Protein AF-0000000078830352 (afdb_homodimer)

Solvent-accessible surface area (backbone atoms only — not comparable to full-atom values): 13567 Å² total; per-residue (Å²): 98,71,56,58,20,73,30,36,38,32,31,28,24,57,55,41,66,62,45,48,46,50,45,31,71,60,47,56,25,50,78,72,49,74,42,62,41,94,88,64,46,75,40,32,43,29,30,40,35,46,86,81,23,31,38,39,35,27,53,17,83,32,71,63,66,89,67,65,93,74,73,37,64,34,36,74,57,35,48,27,29,20,32,56,62,87,45,49,67,54,48,55,50,51,35,53,75,70,67,46,65,73,74,47,74,59,99,42,34,44,28,32,57,48,87,67,57,45,39,35,30,46,28,33,61,90,86,97,98,71,58,57,20,73,31,36,40,32,31,28,24,57,56,42,66,62,44,47,46,49,46,31,70,61,47,56,23,50,79,71,49,74,43,63,42,95,86,65,46,76,40,32,41,30,29,41,35,47,85,80,25,31,37,39,35,27,54,16,83,33,71,63,66,86,67,67,95,72,74,38,64,34,36,75,55,36,47,26,30,20,32,56,63,86,46,50,67,56,48,54,49,50,35,54,73,71,67,46,65,72,74,46,74,58,100,44,34,45,29,31,57,49,88,66,56,46,40,34,32,46,27,33,61,90,86,98

Structure (mmCIF, N/CA/C/O backbone):
data_AF-0000000078830352-model_v1
#
loop_
_entity.id
_entity.type
_entity.pdbx_description
1 polymer 'Glyoxalase family protein'
#
loop_
_atom_site.group_PDB
_atom_site.id
_atom_site.type_symbol
_atom_site.label_atom_id
_atom_site.label_alt_id
_atom_site.label_comp_id
_atom_site.label_asym_id
_atom_site.label_entity_id
_atom_site.label_seq_id
_atom_site.pdbx_PDB_ins_code
_atom_site.Cartn_x
_atom_site.Cartn_y
_atom_site.Cartn_z
_atom_site.occupancy
_atom_site.B_iso_or_equiv
_atom_site.auth_seq_id
_atom_site.auth_comp_id
_atom_site.auth_asym_id
_atom_site.auth_atom_id
_atom_site.pdbx_PDB_model_num
ATOM 1 N N . MET A 1 1 ? 4.461 12.406 15.875 1 89.31 1 MET A N 1
ATOM 2 C CA . MET A 1 1 ? 3.312 11.516 15.734 1 89.31 1 MET A CA 1
ATOM 3 C C . MET A 1 1 ? 3.65 10.109 16.234 1 89.31 1 MET A C 1
ATOM 5 O O . MET A 1 1 ? 4.781 9.648 16.062 1 89.31 1 MET A O 1
ATOM 9 N N . ASP A 1 2 ? 2.744 9.453 16.922 1 94.5 2 ASP A N 1
ATOM 10 C CA . ASP A 1 2 ? 2.955 8.133 17.516 1 94.5 2 ASP A CA 1
ATOM 11 C C . ASP A 1 2 ? 2.443 7.035 16.578 1 94.5 2 ASP A C 1
ATOM 13 O O . ASP A 1 2 ? 1.52 6.297 16.922 1 94.5 2 ASP A O 1
ATOM 17 N N . VAL A 1 3 ? 3.043 6.879 15.43 1 97.25 3 VAL A N 1
ATOM 18 C CA . VAL A 1 3 ? 2.684 5.836 14.469 1 97.25 3 VAL A CA 1
ATOM 19 C C . VAL A 1 3 ? 3.246 4.492 14.938 1 97.25 3 VAL A C 1
ATOM 21 O O . VAL A 1 3 ? 4.398 4.414 15.375 1 97.25 3 VAL A O 1
ATOM 24 N N . GLN A 1 4 ? 2.445 3.461 14.781 1 97.19 4 GLN A N 1
ATOM 25 C CA . GLN A 1 4 ? 2.811 2.172 15.359 1 97.19 4 GLN A CA 1
ATOM 26 C C . GLN A 1 4 ? 3.068 1.135 14.266 1 97.19 4 GLN A C 1
ATOM 28 O O . GLN A 1 4 ? 3.52 0.024 14.555 1 97.19 4 GLN A O 1
ATOM 33 N N . GLY A 1 5 ? 2.814 1.421 13.031 1 97.56 5 GLY A N 1
ATOM 34 C CA . GLY A 1 5 ? 3.008 0.509 11.914 1 97.56 5 GLY A CA 1
ATOM 35 C C . GLY A 1 5 ? 1.994 0.705 10.805 1 97.56 5 GLY A C 1
ATOM 36 O O . GLY A 1 5 ? 1.311 1.729 10.75 1 97.56 5 GLY A O 1
ATOM 37 N N . PHE A 1 6 ? 1.978 -0.206 9.859 1 98.44 6 PHE A N 1
ATOM 38 C CA . PHE A 1 6 ? 0.947 -0.226 8.828 1 98.44 6 PHE A CA 1
ATOM 39 C C . PHE A 1 6 ? -0.402 -0.618 9.422 1 98.44 6 PHE A C 1
ATOM 41 O O . PHE A 1 6 ? -0.483 -1.531 10.242 1 98.44 6 PHE A O 1
ATOM 48 N N . HIS A 1 7 ? -1.388 0.113 9.07 1 98.44 7 HIS A N 1
ATOM 49 C CA . HIS A 1 7 ? -2.744 -0.22 9.492 1 98.44 7 HIS A CA 1
ATOM 50 C C . HIS A 1 7 ? -3.492 -0.977 8.406 1 98.44 7 HIS A C 1
ATOM 52 O O . HIS A 1 7 ? -3.975 -2.088 8.633 1 98.44 7 HIS A O 1
ATOM 58 N N . HIS A 1 8 ? -3.637 -0.435 7.273 1 98.75 8 HIS A N 1
ATOM 59 C CA . HIS A 1 8 ? -4.246 -1.105 6.129 1 98.75 8 HIS A CA 1
ATOM 60 C C . HIS A 1 8 ? -3.869 -0.418 4.82 1 98.75 8 HIS A C 1
ATOM 62 O O . HIS A 1 8 ? -3.393 0.72 4.828 1 98.75 8 HIS A O 1
ATOM 68 N N . VAL A 1 9 ? -3.998 -1.173 3.777 1 98.88 9 VAL A N 1
ATOM 69 C CA . VAL A 1 9 ? -3.93 -0.66 2.412 1 98.88 9 VAL A CA 1
ATOM 70 C C . VAL A 1 9 ? -5.25 -0.925 1.695 1 98.88 9 VAL A C 1
ATOM 72 O O . VAL A 1 9 ? -5.828 -2.008 1.82 1 98.88 9 VAL A O 1
ATOM 75 N N . ALA A 1 10 ? -5.715 0.075 1.028 1 98.88 10 ALA A N 1
ATOM 76 C CA . ALA A 1 10 ? -6.918 -0.124 0.225 1 98.88 10 ALA A CA 1
ATOM 77 C C . ALA A 1 10 ? -6.57 -0.311 -1.248 1 98.88 10 ALA A C 1
ATOM 79 O O . ALA A 1 10 ? -5.68 0.362 -1.772 1 98.88 10 ALA A O 1
ATOM 80 N N . ILE A 1 11 ? -7.223 -1.202 -1.853 1 98.75 11 ILE A N 1
ATOM 81 C CA . ILE A 1 11 ? -7.141 -1.498 -3.279 1 98.75 11 ILE A CA 1
ATOM 82 C C . ILE A 1 11 ? -8.523 -1.387 -3.91 1 98.75 11 ILE A C 1
ATOM 84 O O . ILE A 1 11 ? -9.492 -1.953 -3.4 1 98.75 11 ILE A O 1
ATOM 88 N N . GLN A 1 12 ? -8.641 -0.615 -4.945 1 98.69 12 GLN A N 1
ATOM 89 C CA . GLN A 1 12 ? -9.867 -0.624 -5.73 1 98.69 12 GLN A CA 1
ATOM 90 C C . GLN A 1 12 ? -9.812 -1.679 -6.832 1 98.69 12 GLN A C 1
ATOM 92 O O . GLN A 1 12 ? -8.797 -1.812 -7.516 1 98.69 12 GLN A O 1
ATOM 97 N N . ALA A 1 13 ? -10.891 -2.377 -6.996 1 98.69 13 ALA A N 1
ATOM 98 C CA . ALA A 1 13 ? -10.938 -3.457 -7.98 1 98.69 13 ALA A CA 1
ATOM 99 C C . ALA A 1 13 ? -12.289 -3.49 -8.695 1 98.69 13 ALA A C 1
ATOM 101 O O . ALA A 1 13 ? -13.328 -3.258 -8.07 1 98.69 13 ALA A O 1
ATOM 102 N N . ARG A 1 14 ? -12.227 -3.773 -9.898 1 98.44 14 ARG A N 1
ATOM 103 C CA . ARG A 1 14 ? -13.453 -3.969 -10.664 1 98.44 14 ARG A CA 1
ATOM 104 C C . ARG A 1 14 ? -14.133 -5.285 -10.281 1 98.44 14 ARG A C 1
ATOM 106 O O . ARG A 1 14 ? -15.328 -5.316 -10.008 1 98.44 14 ARG A O 1
ATOM 113 N N . ASP A 1 15 ? -13.406 -6.309 -10.297 1 98.19 15 ASP A N 1
ATOM 114 C CA . ASP A 1 15 ? -13.875 -7.617 -9.852 1 98.19 15 ASP A CA 1
ATOM 115 C C . ASP A 1 15 ? -13.352 -7.934 -8.445 1 98.19 15 ASP A C 1
ATOM 117 O O . ASP A 1 15 ? -12.383 -8.672 -8.289 1 98.19 15 ASP A O 1
ATOM 121 N N . ILE A 1 16 ? -14.031 -7.484 -7.457 1 98.12 16 ILE A N 1
ATOM 122 C CA . ILE A 1 16 ? -13.617 -7.535 -6.062 1 98.12 16 ILE A CA 1
ATOM 123 C C . ILE A 1 16 ? -13.438 -8.984 -5.629 1 98.12 16 ILE A C 1
ATOM 125 O O . ILE A 1 16 ? -12.5 -9.312 -4.891 1 98.12 16 ILE A O 1
ATOM 129 N N . GLU A 1 17 ? -14.32 -9.844 -6.047 1 98.44 17 GLU A N 1
ATOM 130 C CA . GLU A 1 17 ? -14.242 -11.25 -5.672 1 98.44 17 GLU A CA 1
ATOM 131 C C . GLU A 1 17 ? -12.977 -11.898 -6.211 1 98.44 17 GLU A C 1
ATOM 133 O O . GLU A 1 17 ? -12.305 -12.648 -5.496 1 98.44 17 GLU A O 1
ATOM 138 N N . ARG A 1 18 ? -12.711 -11.617 -7.465 1 98.38 18 ARG A N 1
ATOM 139 C CA . ARG A 1 18 ? -11.531 -12.195 -8.102 1 98.38 18 ARG A CA 1
ATOM 140 C C . ARG A 1 18 ? -10.258 -11.711 -7.422 1 98.38 18 ARG A C 1
ATOM 142 O O . ARG A 1 18 ? -9.359 -12.516 -7.141 1 98.38 18 ARG A O 1
ATOM 149 N N . VAL A 1 19 ? -10.172 -10.469 -7.121 1 98.69 19 VAL A N 1
ATOM 150 C CA . VAL A 1 19 ? -8.992 -9.914 -6.469 1 98.69 19 VAL A CA 1
ATOM 151 C C . VAL A 1 19 ? -8.891 -10.453 -5.043 1 98.69 19 VAL A C 1
ATOM 153 O O . VAL A 1 19 ? -7.809 -10.836 -4.594 1 98.69 19 VAL A O 1
ATOM 156 N N . THR A 1 20 ? -9.992 -10.516 -4.379 1 98.81 20 THR A N 1
ATOM 157 C CA . THR A 1 20 ? -10 -11.094 -3.039 1 98.81 20 THR A CA 1
ATOM 158 C C . THR A 1 20 ? -9.5 -12.531 -3.064 1 98.81 20 THR A C 1
ATOM 160 O O . THR A 1 20 ? -8.727 -12.938 -2.195 1 98.81 20 THR A O 1
ATOM 163 N N . GLY A 1 21 ? -9.945 -13.289 -4.027 1 98.56 21 GLY A N 1
ATOM 164 C CA . GLY A 1 21 ? -9.523 -14.672 -4.156 1 98.56 21 GLY A CA 1
ATOM 165 C C . GLY A 1 21 ? -8.016 -14.836 -4.254 1 98.56 21 GLY A C 1
ATOM 166 O O . GLY A 1 21 ? -7.449 -15.773 -3.693 1 98.56 21 GLY A O 1
ATOM 167 N N . PHE A 1 22 ? -7.355 -13.93 -4.914 1 98.69 22 PHE A N 1
ATOM 168 C CA . PHE A 1 22 ? -5.902 -13.953 -5.035 1 98.69 22 PHE A CA 1
ATOM 169 C C . PHE A 1 22 ? -5.242 -13.875 -3.662 1 98.69 22 PHE A C 1
ATOM 171 O O . PHE A 1 22 ? -4.395 -14.703 -3.326 1 98.69 22 PHE A O 1
ATOM 178 N N . TYR A 1 23 ? -5.605 -12.914 -2.861 1 98.69 23 TYR A N 1
ATOM 179 C CA . TYR A 1 23 ? -4.98 -12.695 -1.562 1 98.69 23 TYR A CA 1
ATOM 180 C C . TYR A 1 23 ? -5.406 -13.766 -0.563 1 98.69 23 TYR A C 1
ATOM 182 O O . TYR A 1 23 ? -4.598 -14.234 0.239 1 98.69 23 TYR A O 1
ATOM 190 N N . ARG A 1 24 ? -6.68 -14.117 -0.626 1 98.25 24 ARG A N 1
ATOM 191 C CA . ARG A 1 24 ? -7.219 -15.102 0.303 1 98.25 24 ARG A CA 1
ATOM 192 C C . ARG A 1 24 ? -6.664 -16.5 0.012 1 98.25 24 ARG A C 1
ATOM 194 O O . ARG A 1 24 ? -6.16 -17.172 0.914 1 98.25 24 ARG A O 1
ATOM 201 N N . ASP A 1 25 ? -6.699 -16.906 -1.222 1 97.06 25 ASP A N 1
ATOM 202 C CA . ASP A 1 25 ? -6.426 -18.297 -1.567 1 97.06 25 ASP A CA 1
ATOM 203 C C . ASP A 1 25 ? -4.934 -18.531 -1.781 1 97.06 25 ASP A C 1
ATOM 205 O O . ASP A 1 25 ? -4.41 -19.594 -1.444 1 97.06 25 ASP A O 1
ATOM 209 N N . LEU A 1 26 ? -4.223 -17.594 -2.338 1 96.88 26 LEU A N 1
ATOM 210 C CA . LEU A 1 26 ? -2.809 -17.812 -2.633 1 96.88 26 LEU A CA 1
ATOM 211 C C . LEU A 1 26 ? -1.937 -17.359 -1.464 1 96.88 26 LEU A C 1
ATOM 213 O O . LEU A 1 26 ? -0.927 -18 -1.158 1 96.88 26 LEU A O 1
ATOM 217 N N . LEU A 1 27 ? -2.326 -16.25 -0.843 1 97.62 27 LEU A N 1
ATOM 218 C CA . LEU A 1 27 ? -1.475 -15.727 0.222 1 97.62 27 LEU A CA 1
ATOM 219 C C . LEU A 1 27 ? -1.985 -16.172 1.589 1 97.62 27 LEU A C 1
ATOM 221 O O . LEU A 1 27 ? -1.291 -16.016 2.596 1 97.62 27 LEU A O 1
ATOM 225 N N . GLY A 1 28 ? -3.207 -16.641 1.601 1 97.25 28 GLY A N 1
ATOM 226 C CA . GLY A 1 28 ? -3.742 -17.188 2.836 1 97.25 28 GLY A CA 1
ATOM 227 C C . GLY A 1 28 ? -4.32 -16.141 3.758 1 97.25 28 GLY A C 1
ATOM 228 O O . GLY A 1 28 ? -4.387 -16.328 4.973 1 97.25 28 GLY A O 1
ATOM 229 N N . PHE A 1 29 ? -4.684 -14.992 3.275 1 98.62 29 PHE A N 1
ATOM 230 C CA . PHE A 1 29 ? -5.273 -13.938 4.09 1 98.62 29 PHE A CA 1
ATOM 231 C C . PHE A 1 29 ? -6.746 -14.227 4.371 1 98.62 29 PHE A C 1
ATOM 233 O O . PHE A 1 29 ? -7.551 -14.328 3.445 1 98.62 29 PHE A O 1
ATOM 240 N N . PRO A 1 30 ? -7.121 -14.336 5.605 1 98.44 30 PRO A N 1
ATOM 241 C CA . PRO A 1 30 ? -8.523 -14.625 5.91 1 98.44 30 PRO A CA 1
ATOM 242 C C . PRO A 1 30 ? -9.445 -13.438 5.637 1 98.44 30 PRO A C 1
ATOM 244 O O . PRO A 1 30 ? -9.07 -12.289 5.883 1 98.44 30 PRO A O 1
ATOM 247 N N . GLU A 1 31 ? -10.648 -13.711 5.141 1 98.56 31 GLU A N 1
ATOM 248 C CA . GLU A 1 31 ? -11.664 -12.656 5.031 1 98.56 31 GLU A CA 1
ATOM 249 C C . GLU A 1 31 ? -12.141 -12.211 6.406 1 98.56 31 GLU A C 1
ATOM 251 O O . GLU A 1 31 ? -12.453 -13.039 7.262 1 98.56 31 GLU A O 1
ATOM 256 N N . LEU A 1 32 ? -12.117 -10.977 6.602 1 98.19 32 LEU A N 1
ATOM 257 C CA . LEU A 1 32 ? -12.516 -10.422 7.891 1 98.19 32 LEU A CA 1
ATOM 258 C C . LEU A 1 32 ? -13.961 -9.93 7.848 1 98.19 32 LEU A C 1
ATOM 260 O O . LEU A 1 32 ? -14.719 -10.141 8.797 1 98.19 32 LEU A O 1
ATOM 264 N N . THR A 1 33 ? -14.328 -9.227 6.785 1 97.81 33 THR A N 1
ATOM 265 C CA . THR A 1 33 ? -15.648 -8.625 6.691 1 97.81 33 THR A CA 1
ATOM 266 C C . THR A 1 33 ? -15.992 -8.281 5.242 1 97.81 33 THR A C 1
ATOM 268 O O . THR A 1 33 ? -15.094 -8.117 4.41 1 97.81 33 THR A O 1
ATOM 271 N N . ARG A 1 34 ? -17.234 -8.32 4.93 1 98.25 34 ARG A N 1
ATOM 272 C CA . ARG A 1 34 ? -17.797 -7.82 3.678 1 98.25 34 ARG A CA 1
ATOM 273 C C . ARG A 1 34 ? -18.75 -6.66 3.934 1 98.25 34 ARG A C 1
ATOM 275 O O . ARG A 1 34 ? -19.594 -6.727 4.828 1 98.25 34 ARG A O 1
ATOM 282 N N . HIS A 1 35 ? -18.5 -5.633 3.246 1 97.88 35 HIS A N 1
ATOM 283 C CA . HIS A 1 35 ? -19.375 -4.469 3.342 1 97.88 35 HIS A CA 1
ATOM 284 C C . HIS A 1 35 ? -20.281 -4.355 2.119 1 97.88 35 HIS A C 1
ATOM 286 O O . HIS A 1 35 ? -19.797 -4.375 0.982 1 97.88 35 HIS A O 1
ATOM 292 N N . LEU A 1 36 ? -21.516 -4.184 2.385 1 97.69 36 LEU A N 1
ATOM 293 C CA . LEU A 1 36 ? -22.484 -4.047 1.305 1 97.69 36 LEU A CA 1
ATOM 294 C C . LEU A 1 36 ? -23 -2.611 1.215 1 97.69 36 LEU A C 1
ATOM 296 O O . LEU A 1 36 ? -23.047 -1.903 2.223 1 97.69 36 LEU A O 1
ATOM 300 N N . ARG A 1 37 ? -23.359 -2.24 -0.028 1 97.06 37 ARG A N 1
ATOM 301 C CA . ARG A 1 37 ? -24.094 -0.996 -0.24 1 97.06 37 ARG A CA 1
ATOM 302 C C . ARG A 1 37 ? -25.547 -1.141 0.177 1 97.06 37 ARG A C 1
ATOM 304 O O . ARG A 1 37 ? -26.031 -2.254 0.403 1 97.06 37 ARG A O 1
ATOM 311 N N . PRO A 1 38 ? -26.156 -0.058 0.332 1 96.69 38 PRO A N 1
ATOM 312 C CA . PRO A 1 38 ? -27.562 -0.14 0.709 1 96.69 38 PRO A CA 1
ATOM 313 C C . PRO A 1 38 ? -28.391 -0.988 -0.259 1 96.69 38 PRO A C 1
ATOM 315 O O . PRO A 1 38 ? -29.344 -1.644 0.15 1 96.69 38 PRO A O 1
ATOM 318 N N . ASP A 1 39 ? -28.062 -1.064 -1.523 1 97.06 39 ASP A N 1
ATOM 319 C CA . ASP A 1 39 ? -28.812 -1.797 -2.535 1 97.06 39 ASP A CA 1
ATOM 320 C C . ASP A 1 39 ? -28.438 -3.275 -2.539 1 97.06 39 ASP A C 1
ATOM 322 O O . ASP A 1 39 ? -28.906 -4.039 -3.389 1 97.06 39 ASP A O 1
ATOM 326 N N . GLY A 1 40 ? -27.531 -3.625 -1.706 1 96.69 40 GLY A N 1
ATOM 327 C CA . GLY A 1 40 ? -27.188 -5.031 -1.556 1 96.69 40 GLY A CA 1
ATOM 328 C C . GLY A 1 40 ? -25.938 -5.426 -2.326 1 96.69 40 GLY A C 1
ATOM 329 O O . GLY A 1 40 ? -25.438 -6.531 -2.162 1 96.69 40 GLY A O 1
ATOM 330 N N . SER A 1 41 ? -25.484 -4.547 -3.125 1 96.19 41 SER A N 1
ATOM 331 C CA . SER A 1 41 ? -24.281 -4.871 -3.893 1 96.19 41 SER A CA 1
ATOM 332 C C . SER A 1 41 ? -23.031 -4.781 -3.025 1 96.19 41 SER A C 1
ATOM 334 O O . SER A 1 41 ? -23.031 -4.102 -1.997 1 96.19 41 SER A O 1
ATOM 336 N N . LEU A 1 42 ? -22.078 -5.445 -3.42 1 97.31 42 LEU A N 1
ATOM 337 C CA . LEU A 1 42 ? -20.844 -5.543 -2.664 1 97.31 42 LEU A CA 1
ATOM 338 C C . LEU A 1 42 ? -20.016 -4.27 -2.807 1 97.31 42 LEU A C 1
ATOM 340 O O . LEU A 1 42 ? -19.734 -3.83 -3.924 1 97.31 42 LEU A O 1
ATOM 344 N N . ARG A 1 43 ? -19.609 -3.717 -1.673 1 98.06 43 ARG A N 1
ATOM 345 C CA . ARG A 1 43 ? -18.828 -2.488 -1.645 1 98.06 43 ARG A CA 1
ATOM 346 C C . ARG A 1 43 ? -17.359 -2.787 -1.396 1 98.06 43 ARG A C 1
ATOM 348 O O . ARG A 1 43 ? -16.484 -2.178 -2.014 1 98.06 43 ARG A O 1
ATOM 355 N N . SER A 1 44 ? -17.125 -3.734 -0.446 1 98.69 44 SER A N 1
ATOM 356 C CA . SER A 1 44 ? -15.734 -3.992 -0.057 1 98.69 44 SER A CA 1
ATOM 357 C C . SER A 1 44 ? -15.602 -5.336 0.652 1 98.69 44 SER A C 1
ATOM 359 O O . SER A 1 44 ? -16.547 -5.809 1.283 1 98.69 44 SER A O 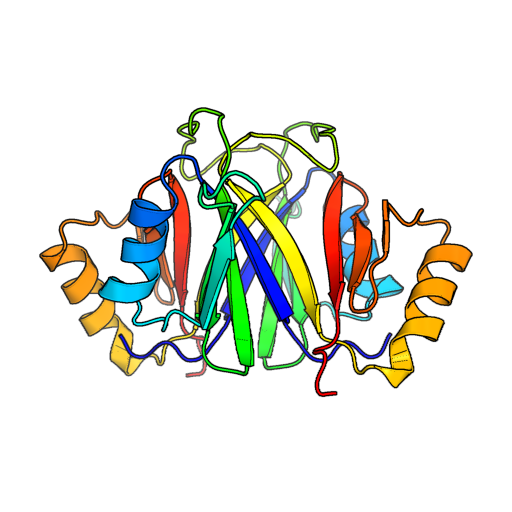1
ATOM 361 N N . ILE A 1 45 ? -14.531 -5.973 0.469 1 98.88 45 ILE A N 1
ATOM 362 C CA . ILE A 1 45 ? -14.094 -7.121 1.253 1 98.88 45 ILE A CA 1
ATOM 363 C C . ILE A 1 45 ? -12.766 -6.809 1.938 1 98.88 45 ILE A C 1
ATOM 365 O O . ILE A 1 45 ? -11.828 -6.344 1.294 1 98.88 45 ILE A O 1
ATOM 369 N N . TRP A 1 46 ? -12.711 -7 3.205 1 98.88 46 TRP A N 1
ATOM 370 C CA . TRP A 1 46 ? -11.453 -6.848 3.932 1 98.88 46 TRP A CA 1
ATOM 371 C C . TRP A 1 46 ? -10.828 -8.211 4.223 1 98.88 46 TRP A C 1
ATOM 373 O O . TRP A 1 46 ? -11.523 -9.141 4.629 1 98.88 46 TRP A O 1
ATOM 383 N N . VAL A 1 47 ? -9.531 -8.305 3.957 1 98.88 47 VAL A N 1
ATOM 384 C CA . VAL A 1 47 ? -8.805 -9.523 4.285 1 98.88 47 VAL A CA 1
ATOM 385 C C . VAL A 1 47 ? -7.676 -9.203 5.266 1 98.88 47 VAL A C 1
ATOM 387 O O . VAL A 1 47 ? -7.031 -8.156 5.156 1 98.88 47 VAL A O 1
ATOM 390 N N . GLY A 1 48 ? -7.461 -10.062 6.184 1 98.62 48 GLY A N 1
ATOM 391 C CA . GLY A 1 48 ? -6.484 -9.828 7.234 1 98.62 48 GLY A CA 1
ATOM 392 C C . GLY A 1 48 ? -5.055 -10.07 6.781 1 98.62 48 GLY A C 1
ATOM 393 O O . GLY A 1 48 ? -4.785 -11 6.023 1 98.62 48 GLY A O 1
ATOM 394 N N . VAL A 1 49 ? -4.145 -9.227 7.145 1 98.38 49 VAL A N 1
ATOM 395 C CA . VAL A 1 49 ? -2.707 -9.414 6.992 1 98.38 49 VAL A CA 1
ATOM 396 C C . VAL A 1 49 ? -2.078 -9.719 8.352 1 98.38 49 VAL A C 1
ATOM 398 O O . VAL A 1 49 ? -2.34 -9.023 9.336 1 98.38 49 VAL A O 1
ATOM 401 N N . PRO A 1 50 ? -1.309 -10.773 8.461 1 96.88 50 PRO A N 1
ATOM 402 C CA . PRO A 1 50 ? -0.665 -11.055 9.742 1 96.88 50 PRO A CA 1
ATOM 403 C C . PRO A 1 50 ? 0.019 -9.828 10.344 1 96.88 50 PRO A C 1
ATOM 405 O O . PRO A 1 50 ? 0.582 -9.008 9.609 1 96.88 50 PRO A O 1
ATOM 408 N N . GLY A 1 51 ? -0.062 -9.727 11.68 1 92.5 51 GLY A N 1
ATOM 409 C CA . GLY A 1 51 ? 0.512 -8.578 12.359 1 92.5 51 GLY A CA 1
ATOM 410 C C . GLY A 1 51 ? -0.518 -7.52 12.719 1 92.5 51 GLY A C 1
ATOM 411 O O . GLY A 1 51 ? -0.177 -6.484 13.289 1 92.5 51 GLY A O 1
ATOM 412 N N . GLY A 1 52 ? -1.771 -7.797 12.359 1 92.69 52 GLY A N 1
ATOM 413 C CA . GLY A 1 52 ? -2.846 -6.941 12.844 1 92.69 52 GLY A CA 1
ATOM 414 C C . GLY A 1 52 ? -3.342 -5.961 11.797 1 92.69 52 GLY A C 1
ATOM 415 O O . GLY A 1 52 ? -4.258 -5.18 12.055 1 92.69 52 GLY A O 1
ATOM 416 N N . GLY A 1 53 ? -2.773 -5.891 10.633 1 96.44 53 GLY A N 1
ATOM 417 C CA . GLY A 1 53 ? -3.258 -5.062 9.547 1 96.44 53 GLY A CA 1
ATOM 418 C C . GLY A 1 53 ? -4.234 -5.781 8.633 1 96.44 53 GLY A C 1
ATOM 419 O O . GLY A 1 53 ? -4.598 -6.93 8.891 1 96.44 53 GLY A O 1
ATOM 420 N N . PHE A 1 54 ? -4.711 -5.039 7.57 1 98.56 54 PHE A N 1
ATOM 421 C CA . PHE A 1 54 ? -5.609 -5.68 6.617 1 98.56 54 PHE A CA 1
ATOM 422 C C . PHE A 1 54 ? -5.559 -4.98 5.266 1 98.56 54 PHE A C 1
ATOM 424 O O . PHE A 1 54 ? -4.969 -3.906 5.141 1 98.56 54 PHE A O 1
ATOM 431 N N . LEU A 1 55 ?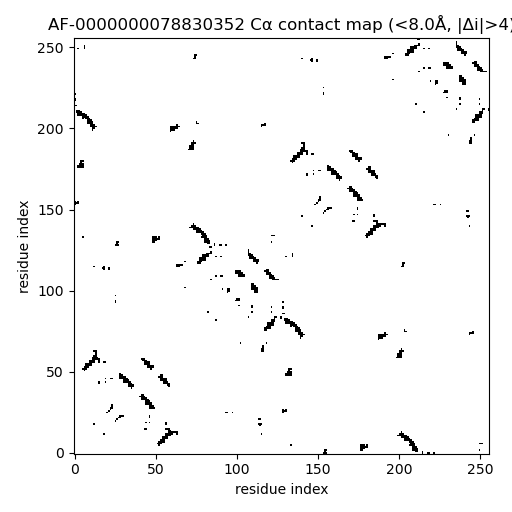 -6.035 -5.645 4.246 1 98.88 55 LEU A N 1
ATOM 432 C CA . LEU A 1 55 ? -6.328 -5.062 2.941 1 98.88 55 LEU A CA 1
ATOM 433 C C . LEU A 1 55 ? -7.816 -4.777 2.793 1 98.88 55 LEU A C 1
ATOM 435 O O . LEU A 1 55 ? -8.648 -5.652 3.051 1 98.88 55 LEU A O 1
ATOM 439 N N . ALA A 1 56 ? -8.102 -3.557 2.494 1 98.88 56 ALA A N 1
ATOM 440 C CA . ALA A 1 56 ? -9.469 -3.211 2.104 1 98.88 56 ALA A CA 1
ATOM 441 C C . ALA A 1 56 ? -9.625 -3.234 0.585 1 98.88 56 ALA A C 1
ATOM 443 O O . ALA A 1 56 ? -9.141 -2.34 -0.11 1 98.88 56 ALA A O 1
ATOM 444 N N . ILE A 1 57 ? -10.266 -4.27 0.084 1 98.88 57 ILE A N 1
ATOM 445 C CA . ILE A 1 57 ? -10.5 -4.395 -1.35 1 98.88 57 ILE A CA 1
ATOM 446 C C . ILE A 1 57 ? -11.867 -3.803 -1.701 1 98.88 57 ILE A C 1
ATOM 448 O O . ILE A 1 57 ? -12.906 -4.379 -1.363 1 98.88 57 ILE A O 1
ATOM 452 N N . GLU A 1 58 ? -11.828 -2.676 -2.342 1 98.69 58 GLU A N 1
ATOM 453 C CA . GLU A 1 58 ? -13.016 -1.857 -2.57 1 98.69 58 GLU A CA 1
ATOM 454 C C . GLU A 1 58 ? -13.469 -1.941 -4.023 1 98.69 58 GLU A C 1
ATOM 456 O O . GLU A 1 58 ? -12.648 -1.905 -4.941 1 98.69 58 GLU A O 1
ATOM 461 N N . ALA A 1 59 ? -14.789 -1.994 -4.199 1 98.38 59 ALA A N 1
ATOM 462 C CA . ALA A 1 59 ? -15.352 -2.074 -5.547 1 98.38 59 ALA A CA 1
ATOM 463 C C . ALA A 1 59 ? -15.156 -0.765 -6.301 1 98.38 59 ALA A C 1
ATOM 465 O O . ALA A 1 59 ? -15.383 0.316 -5.754 1 98.38 59 ALA A O 1
ATOM 466 N N . ALA A 1 60 ? -14.711 -0.905 -7.523 1 97.38 60 ALA A N 1
ATOM 467 C CA . ALA A 1 60 ? -14.57 0.223 -8.438 1 97.38 60 ALA A CA 1
ATOM 468 C C . ALA A 1 60 ? -15.102 -0.127 -9.828 1 97.38 60 ALA A C 1
ATOM 470 O O . ALA A 1 60 ? -14.906 -1.247 -10.305 1 97.38 60 ALA A O 1
ATOM 471 N N . GLY A 1 61 ? -15.727 0.831 -10.492 1 96.94 61 GLY A N 1
ATOM 472 C CA . GLY A 1 61 ? -16.391 0.565 -11.766 1 96.94 61 GLY A CA 1
ATOM 473 C C . GLY A 1 61 ? -15.469 0.73 -12.961 1 96.94 61 GLY A C 1
ATOM 474 O O . GLY A 1 61 ? -15.805 0.318 -14.07 1 96.94 61 GLY A O 1
ATOM 475 N N . GLY A 1 62 ? -14.367 1.327 -12.789 1 96.44 62 GLY A N 1
ATOM 476 C CA . GLY A 1 62 ? -13.445 1.564 -13.883 1 96.44 62 GLY A CA 1
ATOM 477 C C . GLY A 1 62 ? -12.758 0.302 -14.367 1 96.44 62 GLY A C 1
ATOM 478 O O . GLY A 1 62 ? -12.844 -0.744 -13.719 1 96.44 62 GLY A O 1
ATOM 479 N N . GLU A 1 63 ? -12.086 0.404 -15.5 1 96.5 63 GLU A N 1
ATOM 480 C CA . GLU A 1 63 ? -11.336 -0.714 -16.062 1 96.5 63 GLU A CA 1
ATOM 481 C C . GLU A 1 63 ? -9.883 -0.699 -15.586 1 96.5 63 GLU A C 1
ATOM 483 O O . GLU A 1 63 ? -9.242 0.353 -15.57 1 96.5 63 GLU A O 1
ATOM 488 N N . PRO A 1 64 ? -9.445 -1.867 -15.188 1 95.25 64 PRO A N 1
ATOM 489 C CA . PRO A 1 64 ? -8.016 -1.91 -14.867 1 95.25 64 PRO A CA 1
ATOM 490 C C . PRO A 1 64 ? -7.137 -1.507 -16.047 1 95.25 64 PRO A C 1
ATOM 492 O O . PRO A 1 64 ? -7.453 -1.831 -17.203 1 95.25 64 PRO A O 1
ATOM 495 N N . VAL A 1 65 ? -6.098 -0.772 -15.656 1 90.5 65 VAL A N 1
ATOM 496 C CA . VAL A 1 65 ? -5.16 -0.349 -16.688 1 90.5 65 VAL A CA 1
ATOM 497 C C . VAL A 1 65 ? -3.871 -1.159 -16.578 1 90.5 65 VAL A C 1
ATOM 499 O O . VAL A 1 65 ? -3.287 -1.266 -15.5 1 90.5 65 VAL A O 1
ATOM 502 N N . SER A 1 66 ? -3.486 -1.738 -17.641 1 87.94 66 SER A N 1
ATOM 503 C CA . SER A 1 66 ? -2.221 -2.463 -17.672 1 87.94 66 SER A CA 1
ATOM 504 C C . SER A 1 66 ? -1.036 -1.504 -17.75 1 87.94 66 SER A C 1
ATOM 506 O O . SER A 1 66 ? -1.005 -0.611 -18.594 1 87.94 66 SER A O 1
ATOM 508 N N . THR A 1 67 ? -0.189 -1.578 -16.859 1 91.81 67 THR A N 1
ATOM 509 C CA . THR A 1 67 ? 1.039 -0.79 -16.859 1 91.81 67 THR A CA 1
ATOM 510 C C . THR A 1 67 ? 2.264 -1.697 -16.812 1 91.81 67 THR A C 1
ATOM 512 O O . THR A 1 67 ? 2.221 -2.781 -16.234 1 91.81 67 THR A O 1
ATOM 515 N N . PRO A 1 68 ? 3.367 -1.286 -17.547 1 94.38 68 PRO A N 1
ATOM 516 C CA . PRO A 1 68 ? 4.602 -2.051 -17.359 1 94.38 68 PRO A CA 1
ATOM 517 C C . PRO A 1 68 ? 5.039 -2.127 -15.898 1 94.38 68 PRO A C 1
ATOM 519 O O . PRO A 1 68 ? 4.668 -1.271 -15.094 1 94.38 68 PRO A O 1
ATOM 522 N N . PHE A 1 69 ? 5.711 -3.104 -15.617 1 92.94 69 PHE A N 1
ATOM 523 C CA . PHE A 1 69 ? 6.164 -3.279 -14.242 1 92.94 69 PHE A CA 1
ATOM 524 C C . PHE A 1 69 ? 6.98 -2.078 -13.781 1 92.94 69 PHE A C 1
ATOM 526 O O . PHE A 1 69 ? 6.887 -1.66 -12.625 1 92.94 69 PHE A O 1
ATOM 533 N N . ARG A 1 70 ? 7.762 -1.671 -14.789 1 92.75 70 ARG A N 1
ATOM 534 C CA . ARG A 1 70 ? 8.484 -0.423 -14.562 1 92.75 70 ARG A CA 1
ATOM 535 C C . ARG A 1 70 ? 7.891 0.713 -15.383 1 92.75 70 ARG A C 1
ATOM 537 O O . ARG A 1 70 ? 7.648 0.558 -16.578 1 92.75 70 ARG A O 1
ATOM 544 N N . HIS A 1 71 ? 7.582 1.75 -14.711 1 96 71 HIS A N 1
ATOM 545 C CA . HIS A 1 71 ? 7.098 2.965 -15.352 1 96 71 HIS A CA 1
ATOM 546 C C . HIS A 1 71 ? 7.461 4.203 -14.539 1 96 71 HIS A C 1
ATOM 548 O O . HIS A 1 71 ? 8.008 4.09 -13.438 1 96 71 HIS A O 1
ATOM 554 N N . GLU A 1 72 ? 7.191 5.352 -15.094 1 96.19 72 GLU A N 1
ATOM 555 C CA . GLU A 1 72 ? 7.656 6.59 -14.469 1 96.19 72 GLU A CA 1
ATOM 556 C C . GLU A 1 72 ? 6.5 7.344 -13.82 1 96.19 72 GLU A C 1
ATOM 558 O O . GLU A 1 72 ? 6.656 8.492 -13.406 1 96.19 72 GLU A O 1
ATOM 563 N N . ALA A 1 73 ? 5.34 6.785 -13.773 1 95.88 73 ALA A N 1
ATOM 564 C CA . ALA A 1 73 ? 4.184 7.48 -13.211 1 95.88 73 ALA A CA 1
ATOM 565 C C . ALA A 1 73 ? 4.289 7.582 -11.695 1 95.88 73 ALA A C 1
ATOM 567 O O . ALA A 1 73 ? 4.516 6.578 -11.016 1 95.88 73 ALA A O 1
ATOM 568 N N . PRO A 1 74 ? 4.16 8.758 -11.141 1 97.81 74 PRO A N 1
ATOM 569 C CA . PRO A 1 74 ? 4.133 8.891 -9.68 1 97.81 74 PRO A CA 1
ATOM 570 C C . PRO A 1 74 ? 2.918 8.219 -9.047 1 97.81 74 PRO A C 1
ATOM 572 O O . PRO A 1 74 ? 1.878 8.078 -9.695 1 97.81 74 PRO A O 1
ATOM 575 N N . GLY A 1 75 ? 3.047 7.816 -7.785 1 97.81 75 GLY A N 1
ATOM 576 C CA . GLY A 1 75 ? 1.945 7.191 -7.074 1 97.81 75 GLY A CA 1
ATOM 577 C C . GLY A 1 75 ? 2.348 5.914 -6.359 1 97.81 75 GLY A C 1
ATOM 578 O O . GLY A 1 75 ? 3.521 5.539 -6.363 1 97.81 75 GLY A O 1
ATOM 579 N N . LEU A 1 76 ? 1.396 5.301 -5.641 1 97.88 76 LEU A N 1
ATOM 580 C CA . LEU A 1 76 ? 1.625 3.986 -5.055 1 97.88 76 LEU A CA 1
ATOM 581 C C . LEU A 1 76 ? 1.968 2.963 -6.133 1 97.88 76 LEU A C 1
ATOM 583 O O . LEU A 1 76 ? 1.292 2.887 -7.16 1 97.88 76 LEU A O 1
ATOM 587 N N . LEU A 1 77 ? 2.979 2.203 -5.844 1 97.94 77 LEU A N 1
ATOM 588 C CA . LEU A 1 77 ? 3.525 1.37 -6.91 1 97.94 77 LEU A CA 1
ATOM 589 C C . LEU A 1 77 ? 3.41 -0.109 -6.559 1 97.94 77 LEU A C 1
ATOM 591 O O . LEU A 1 77 ? 2.943 -0.911 -7.371 1 97.94 77 LEU A O 1
ATOM 595 N N . LEU A 1 78 ? 3.85 -0.462 -5.395 1 98.12 78 LEU A N 1
ATOM 596 C CA . LEU A 1 78 ? 4.074 -1.861 -5.047 1 98.12 78 LEU A CA 1
ATOM 597 C C . LEU A 1 78 ? 3.723 -2.125 -3.588 1 98.12 78 LEU A C 1
ATOM 599 O O . LEU A 1 78 ? 4.055 -1.323 -2.711 1 98.12 78 LEU A O 1
ATOM 603 N N . LEU A 1 79 ? 3.039 -3.236 -3.398 1 98.81 79 LEU A N 1
ATOM 604 C CA . LEU A 1 79 ? 2.734 -3.736 -2.062 1 98.81 79 LEU A CA 1
ATOM 605 C C . LEU A 1 79 ? 3.471 -5.043 -1.791 1 98.81 79 LEU A C 1
ATOM 607 O O . LEU A 1 79 ? 3.244 -6.043 -2.477 1 98.81 79 LEU A O 1
ATOM 611 N N . ALA A 1 80 ? 4.328 -5.02 -0.787 1 98.88 80 ALA A N 1
ATOM 612 C CA . ALA A 1 80 ? 5.145 -6.188 -0.475 1 98.88 80 ALA A CA 1
ATOM 613 C C . ALA A 1 80 ? 4.777 -6.766 0.89 1 98.88 80 ALA A C 1
ATOM 615 O O . ALA A 1 80 ? 4.559 -6.016 1.847 1 98.88 80 ALA A O 1
ATOM 616 N N . PHE A 1 81 ? 4.758 -8.062 0.957 1 98.81 81 PHE A N 1
ATOM 617 C CA . PHE A 1 81 ? 4.48 -8.781 2.195 1 98.81 81 PHE A CA 1
ATOM 618 C C . PHE A 1 81 ? 5.711 -9.547 2.664 1 98.81 81 PHE A C 1
ATOM 620 O O . PHE A 1 81 ? 6.48 -10.055 1.848 1 98.81 81 PHE A O 1
ATOM 627 N N . ARG A 1 82 ? 5.781 -9.672 3.934 1 98.31 82 ARG A N 1
ATOM 628 C CA . ARG A 1 82 ? 6.961 -10.281 4.539 1 98.31 82 ARG A CA 1
ATOM 629 C C . ARG A 1 82 ? 6.809 -11.789 4.633 1 98.31 82 ARG A C 1
ATOM 631 O O . ARG A 1 82 ? 5.77 -12.289 5.066 1 98.31 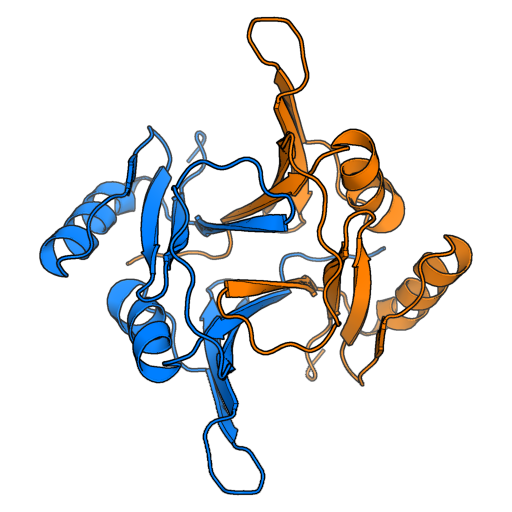82 ARG A O 1
ATOM 638 N N . ILE A 1 83 ? 7.832 -12.484 4.254 1 98.06 83 ILE A N 1
ATOM 639 C CA . ILE A 1 83 ? 7.93 -13.93 4.438 1 98.06 83 ILE A CA 1
ATOM 640 C C . ILE A 1 83 ? 9.273 -14.281 5.074 1 98.06 83 ILE A C 1
ATOM 642 O O . ILE A 1 83 ? 10.227 -13.508 4.984 1 98.06 83 ILE A O 1
ATOM 646 N N . PRO A 1 84 ? 9.32 -15.43 5.84 1 97 84 PRO A N 1
ATOM 647 C CA . PRO A 1 84 ? 10.664 -15.891 6.207 1 97 84 PRO A CA 1
ATOM 648 C C . PRO A 1 84 ? 11.469 -16.375 5.008 1 97 84 PRO A C 1
ATOM 650 O O . PRO A 1 84 ? 10.898 -16.859 4.023 1 97 84 PRO A O 1
ATOM 653 N N . LYS A 1 85 ? 12.75 -16.25 5.078 1 96.38 85 LYS A N 1
ATOM 654 C CA . LYS A 1 85 ? 13.641 -16.656 3.99 1 96.38 85 LYS A CA 1
ATOM 655 C C . LYS A 1 85 ? 13.367 -18.094 3.566 1 96.38 85 LYS A C 1
ATOM 657 O O . LYS A 1 85 ? 13.344 -18.406 2.373 1 96.38 85 LYS A O 1
ATOM 662 N N . ALA A 1 86 ? 13.094 -18.969 4.5 1 95.69 86 ALA A N 1
ATOM 663 C CA . ALA A 1 86 ? 12.906 -20.391 4.246 1 95.69 86 ALA A CA 1
ATOM 664 C C . ALA A 1 86 ? 11.641 -20.641 3.438 1 95.69 86 ALA A C 1
ATOM 666 O O . ALA A 1 86 ? 11.484 -21.719 2.84 1 95.69 86 ALA A O 1
ATOM 667 N N . ALA A 1 87 ? 10.742 -19.719 3.369 1 96.69 87 ALA A N 1
ATOM 668 C CA . ALA A 1 87 ? 9.461 -19.906 2.697 1 96.69 87 ALA A CA 1
ATOM 669 C C . ALA A 1 87 ? 9.555 -19.516 1.222 1 96.69 87 ALA A C 1
ATOM 671 O O . ALA A 1 87 ? 8.617 -19.75 0.455 1 96.69 87 ALA A O 1
ATOM 672 N N . ARG A 1 88 ? 10.656 -18.938 0.81 1 96 88 ARG A N 1
ATOM 673 C CA . ARG A 1 88 ? 10.766 -18.344 -0.521 1 96 88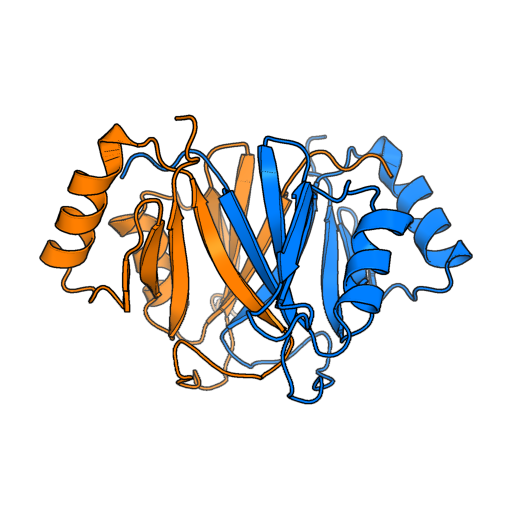 ARG A CA 1
ATOM 674 C C . ARG A 1 88 ? 10.508 -19.391 -1.604 1 96 88 ARG A C 1
ATOM 676 O O . ARG A 1 88 ? 9.75 -19.141 -2.543 1 96 88 ARG A O 1
ATOM 683 N N . ALA A 1 89 ? 11.086 -20.578 -1.509 1 94.75 89 ALA A N 1
ATOM 684 C CA . ALA A 1 89 ? 10.906 -21.625 -2.51 1 94.75 89 ALA A CA 1
ATOM 685 C C . ALA A 1 89 ? 9.445 -22.047 -2.596 1 94.75 89 ALA A C 1
ATOM 687 O O . ALA A 1 89 ? 8.922 -22.281 -3.688 1 94.75 89 ALA A O 1
ATOM 688 N N . GLY A 1 90 ? 8.859 -22.125 -1.534 1 96.62 90 GLY A N 1
ATOM 689 C CA . GLY A 1 90 ? 7.449 -22.469 -1.502 1 96.62 90 GLY A CA 1
ATOM 690 C C . GLY A 1 90 ? 6.566 -21.438 -2.172 1 96.62 90 GLY A C 1
ATOM 691 O O . GLY A 1 90 ? 5.566 -21.781 -2.807 1 96.62 90 GLY A O 1
ATOM 692 N N . VAL A 1 91 ? 6.957 -20.172 -1.979 1 96.88 91 VAL A N 1
ATOM 693 C CA . VAL A 1 91 ? 6.234 -19.078 -2.607 1 96.88 91 VAL A CA 1
ATOM 694 C C . VAL A 1 91 ? 6.289 -19.219 -4.125 1 96.88 91 VAL A C 1
ATOM 696 O O . VAL A 1 91 ? 5.258 -19.156 -4.801 1 96.88 91 VAL A O 1
ATOM 699 N N . VAL A 1 92 ? 7.406 -19.469 -4.629 1 96.75 92 VAL A N 1
ATOM 700 C CA . VAL A 1 92 ? 7.605 -19.609 -6.066 1 96.75 92 VAL A CA 1
ATOM 701 C C . VAL A 1 92 ? 6.77 -20.781 -6.582 1 96.75 92 VAL A C 1
ATOM 703 O O . VAL A 1 92 ? 6.062 -20.656 -7.582 1 96.75 92 VAL A O 1
ATOM 706 N N . ASP A 1 93 ? 6.781 -21.859 -5.848 1 96.62 93 ASP A N 1
ATOM 707 C CA . ASP A 1 93 ? 6.035 -23.062 -6.227 1 96.62 93 ASP A CA 1
ATOM 708 C C . ASP A 1 93 ? 4.535 -22.781 -6.242 1 96.62 93 ASP A C 1
ATOM 710 O O . ASP A 1 93 ? 3.828 -23.219 -7.156 1 96.62 93 ASP A O 1
ATOM 714 N N . THR A 1 94 ? 4.113 -22.125 -5.246 1 97.12 94 THR A N 1
ATOM 715 C CA . THR A 1 94 ? 2.691 -21.812 -5.121 1 97.12 94 THR A CA 1
ATOM 716 C C . THR A 1 94 ? 2.211 -20.984 -6.312 1 97.12 94 THR A C 1
ATOM 718 O O . THR A 1 94 ? 1.196 -21.312 -6.93 1 97.12 94 THR A O 1
ATOM 721 N N . PHE A 1 95 ? 2.889 -19.875 -6.645 1 97.56 95 PHE A N 1
ATOM 722 C CA . PHE A 1 95 ? 2.492 -19.031 -7.758 1 97.56 95 PHE A CA 1
ATOM 723 C C . PHE A 1 95 ? 2.566 -19.781 -9.078 1 97.56 95 PHE A C 1
ATOM 725 O O . PHE A 1 95 ? 1.684 -19.656 -9.93 1 97.56 95 PHE A O 1
ATOM 732 N N . THR A 1 96 ? 3.57 -20.625 -9.234 1 96.31 96 THR A N 1
ATOM 733 C CA . THR A 1 96 ? 3.73 -21.422 -10.445 1 96.31 96 THR A CA 1
ATOM 734 C C . THR A 1 96 ? 2.57 -22.391 -10.609 1 96.31 96 THR A C 1
ATOM 736 O O . THR A 1 96 ? 1.964 -22.469 -11.68 1 96.31 96 THR A O 1
ATOM 739 N N . ARG A 1 97 ? 2.238 -23.047 -9.602 1 96.94 97 ARG A N 1
ATOM 740 C CA . ARG A 1 97 ? 1.162 -24.031 -9.633 1 96.94 97 ARG A CA 1
ATOM 741 C C . ARG A 1 97 ? -0.183 -23.375 -9.898 1 96.94 97 ARG A C 1
ATOM 743 O O . ARG A 1 97 ? -1.055 -23.953 -10.547 1 96.94 97 ARG A O 1
ATOM 750 N N . ALA A 1 98 ? -0.305 -22.188 -9.383 1 97.5 98 ALA A N 1
ATOM 751 C CA . ALA A 1 98 ? -1.553 -21.453 -9.539 1 97.5 98 ALA A CA 1
ATOM 752 C C . ALA A 1 98 ? -1.625 -20.781 -10.906 1 97.5 98 ALA A C 1
ATOM 754 O O . ALA A 1 98 ? -2.633 -20.156 -11.242 1 97.5 98 ALA A O 1
ATOM 755 N N . GLY A 1 99 ? -0.54 -20.812 -11.641 1 97.5 99 GLY A N 1
ATOM 756 C CA . GLY A 1 99 ? -0.5 -20.188 -12.961 1 97.5 99 GLY A CA 1
ATOM 757 C C . GLY A 1 99 ? -0.297 -18.688 -12.906 1 97.5 99 GLY A C 1
ATOM 758 O O . GLY A 1 99 ? -0.674 -17.969 -13.844 1 97.5 99 GLY A O 1
ATOM 759 N N . VAL A 1 100 ? 0.126 -18.172 -11.828 1 97.62 100 VAL A N 1
ATOM 760 C CA . VAL A 1 100 ? 0.473 -16.75 -11.711 1 97.62 100 VAL A CA 1
ATOM 761 C C . VAL A 1 100 ? 1.921 -16.531 -12.141 1 97.62 100 VAL A C 1
A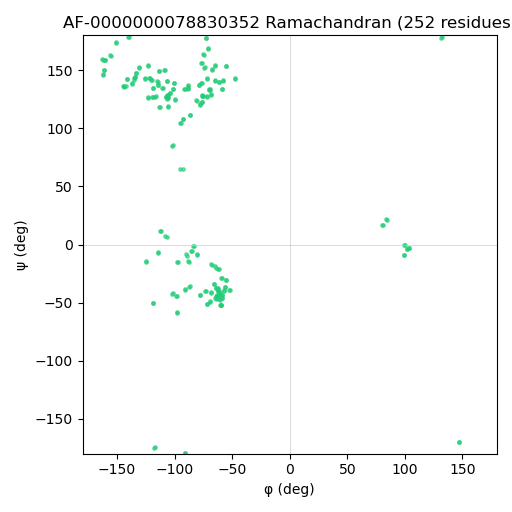TOM 763 O O . VAL A 1 100 ? 2.852 -16.984 -11.461 1 97.62 100 VAL A O 1
ATOM 766 N N . PRO A 1 101 ? 2.09 -15.875 -13.242 1 96.69 101 PRO A N 1
ATOM 767 C CA . PRO A 1 101 ? 3.465 -15.656 -13.703 1 96.69 101 PRO A CA 1
ATOM 768 C C . PRO A 1 101 ? 4.27 -14.781 -12.75 1 96.69 101 PRO A C 1
ATOM 770 O O . PRO A 1 101 ? 3.734 -13.82 -12.188 1 96.69 101 PRO A O 1
ATOM 773 N N . LEU A 1 102 ? 5.555 -15.148 -12.57 1 97.12 102 LEU A N 1
ATOM 774 C CA . LEU A 1 102 ? 6.469 -14.258 -11.867 1 97.12 102 LEU A CA 1
ATOM 775 C C . LEU A 1 102 ? 6.879 -13.086 -12.742 1 97.12 102 LEU A C 1
ATOM 777 O O . LEU A 1 102 ? 7.227 -13.273 -13.914 1 97.12 102 LEU A O 1
ATOM 781 N N . GLU A 1 103 ? 6.738 -11.922 -12.25 1 96.81 103 GLU A N 1
ATOM 782 C CA . GLU A 1 103 ? 7.145 -10.727 -12.977 1 96.81 103 GLU A CA 1
ATOM 783 C C . GLU A 1 103 ? 8.656 -10.523 -12.906 1 96.81 103 GLU A C 1
ATOM 785 O O . GLU A 1 103 ? 9.273 -10.055 -13.859 1 96.81 103 GLU A O 1
ATOM 790 N N . ASN A 1 104 ? 9.148 -10.727 -11.75 1 94.94 104 ASN A N 1
ATOM 791 C CA . ASN A 1 104 ? 10.562 -10.539 -11.438 1 94.94 104 ASN A CA 1
ATOM 792 C C . ASN A 1 104 ? 10.945 -11.242 -10.141 1 94.94 104 ASN A C 1
ATOM 794 O O . ASN A 1 104 ? 10.07 -11.625 -9.359 1 94.94 104 ASN A O 1
ATOM 798 N N . GLU A 1 105 ? 12.242 -11.469 -10.023 1 96.12 105 GLU A N 1
ATOM 799 C CA . GLU A 1 105 ? 12.773 -12.055 -8.797 1 96.12 105 GLU A CA 1
ATOM 800 C C . GLU A 1 105 ? 14.141 -11.461 -8.453 1 96.12 105 GLU A C 1
ATOM 802 O O . GLU A 1 105 ? 14.961 -11.227 -9.336 1 96.12 105 GLU A O 1
ATOM 807 N N . THR A 1 106 ? 14.281 -11.164 -7.227 1 95.56 106 THR A N 1
ATOM 808 C CA . THR A 1 106 ? 15.602 -10.836 -6.691 1 95.56 106 THR A CA 1
ATOM 809 C C . THR A 1 106 ? 16.016 -11.844 -5.625 1 95.56 106 THR A C 1
ATOM 811 O O . THR A 1 106 ? 15.336 -12.844 -5.402 1 95.56 106 THR A O 1
ATOM 814 N N . ARG A 1 107 ? 17.156 -11.562 -4.977 1 94.62 107 ARG A N 1
ATOM 815 C CA . ARG A 1 107 ? 17.625 -12.414 -3.891 1 94.62 107 ARG A CA 1
ATOM 816 C C . ARG A 1 107 ? 16.672 -12.383 -2.707 1 94.62 107 ARG A C 1
ATOM 818 O O . ARG A 1 107 ? 16.578 -13.352 -1.949 1 94.62 107 ARG A O 1
ATOM 825 N N . TRP A 1 108 ? 15.859 -11.352 -2.703 1 96.94 108 TRP A N 1
ATOM 826 C CA . TRP A 1 108 ? 15.109 -11.156 -1.467 1 96.94 108 TRP A CA 1
ATOM 827 C C . TRP A 1 108 ? 13.609 -11.094 -1.743 1 96.94 108 TRP A C 1
ATOM 829 O O . TRP A 1 108 ? 12.797 -11.203 -0.822 1 96.94 108 TRP A O 1
ATOM 839 N N . SER A 1 109 ? 13.234 -10.914 -3.021 1 98 109 SER A N 1
ATOM 840 C CA . SER A 1 109 ? 11.828 -10.641 -3.32 1 98 109 SER A CA 1
ATOM 841 C C . SER A 1 109 ? 11.359 -11.438 -4.535 1 98 109 SER A C 1
ATOM 843 O O . SER A 1 109 ? 12.102 -11.594 -5.504 1 98 109 SER A O 1
ATOM 845 N N . VAL A 1 110 ? 10.203 -11.953 -4.461 1 98.25 110 VAL A N 1
ATOM 846 C CA . VAL A 1 110 ? 9.469 -12.516 -5.586 1 98.25 110 VAL A CA 1
ATOM 847 C C . VAL A 1 110 ? 8.328 -11.578 -5.984 1 98.25 110 VAL A C 1
ATOM 849 O O . VAL A 1 110 ? 7.504 -11.203 -5.145 1 98.25 110 VAL A O 1
ATOM 852 N N . TYR A 1 111 ? 8.305 -11.195 -7.254 1 98.44 111 TYR A N 1
ATOM 853 C CA . TYR A 1 111 ? 7.332 -10.203 -7.715 1 98.44 111 TYR A CA 1
ATOM 854 C C . TYR A 1 111 ? 6.289 -10.852 -8.617 1 98.44 111 TYR A C 1
ATOM 856 O O . TYR A 1 111 ? 6.629 -11.602 -9.539 1 98.44 111 TYR A O 1
ATOM 864 N N . VAL A 1 112 ? 5.047 -10.531 -8.398 1 98.38 112 VAL A N 1
ATOM 865 C CA . VAL A 1 112 ? 3.936 -10.977 -9.227 1 98.38 112 VAL A CA 1
ATOM 866 C C . VAL A 1 112 ? 2.932 -9.844 -9.406 1 98.38 112 VAL A C 1
ATOM 868 O O . VAL A 1 112 ? 3.137 -8.742 -8.891 1 98.38 112 VAL A O 1
ATOM 871 N N . ARG A 1 113 ? 1.873 -10.102 -10.172 1 98.12 113 ARG A N 1
ATOM 872 C CA . ARG A 1 113 ? 0.713 -9.227 -10.289 1 98.12 113 ARG A CA 1
ATOM 873 C C . ARG A 1 113 ? -0.538 -9.891 -9.727 1 98.12 113 ARG A C 1
ATOM 875 O O . ARG A 1 113 ? -0.762 -11.086 -9.938 1 98.12 113 ARG A O 1
ATOM 882 N N . ASP A 1 114 ? -1.309 -9.133 -9 1 98 114 ASP A N 1
ATOM 883 C CA . ASP A 1 114 ? -2.623 -9.68 -8.68 1 98 114 ASP A CA 1
ATOM 884 C C . ASP A 1 114 ? -3.537 -9.664 -9.906 1 98 114 ASP A C 1
ATOM 886 O O . ASP A 1 114 ? -3.131 -9.227 -10.984 1 98 114 ASP A O 1
ATOM 890 N N . PRO A 1 115 ? -4.734 -10.125 -9.891 1 97.5 115 PRO A N 1
ATOM 891 C CA . PRO A 1 115 ? -5.551 -10.367 -11.078 1 97.5 115 PRO A CA 1
ATOM 892 C C . PRO A 1 115 ? -5.84 -9.086 -11.867 1 97.5 115 PRO A C 1
ATOM 894 O O . PRO A 1 115 ? -6.23 -9.148 -13.031 1 97.5 115 PRO A O 1
ATOM 897 N N . GLU A 1 116 ? -5.727 -7.922 -11.219 1 98.06 116 GLU A N 1
ATOM 898 C CA . GLU A 1 116 ? -6.02 -6.691 -11.945 1 98.06 116 GLU A CA 1
ATOM 899 C C . GLU A 1 116 ? -4.758 -5.852 -12.148 1 98.06 116 GLU A C 1
ATOM 901 O O . GLU A 1 116 ? -4.84 -4.656 -12.43 1 98.06 116 GLU A O 1
ATOM 906 N N . GLY A 1 117 ? -3.615 -6.465 -11.867 1 97.38 117 GLY A N 1
ATOM 907 C CA . GLY A 1 117 ? -2.377 -5.859 -12.328 1 97.38 117 GLY A CA 1
ATOM 908 C C . GLY A 1 117 ? -1.604 -5.16 -11.227 1 97.38 117 GLY A C 1
ATOM 909 O O . GLY A 1 117 ? -0.528 -4.609 -11.469 1 97.38 117 GLY A O 1
ATOM 910 N N . ASN A 1 118 ? -2.119 -5.117 -10.039 1 98 118 ASN A N 1
ATOM 911 C CA . ASN A 1 118 ? -1.353 -4.531 -8.945 1 98 118 ASN A CA 1
ATOM 912 C C . ASN A 1 118 ? -0.057 -5.297 -8.695 1 98 118 ASN A C 1
ATOM 914 O O . ASN A 1 118 ? -0.042 -6.527 -8.727 1 98 118 ASN A O 1
ATOM 918 N N . ARG A 1 119 ? 0.972 -4.555 -8.43 1 98.44 119 ARG A N 1
ATOM 919 C CA . ARG A 1 119 ? 2.273 -5.152 -8.156 1 98.44 119 ARG A CA 1
ATOM 920 C C . ARG A 1 119 ? 2.355 -5.641 -6.711 1 98.44 119 ARG A C 1
ATOM 922 O O . ARG A 1 119 ? 2.176 -4.859 -5.773 1 98.44 119 ARG A O 1
ATOM 929 N N . VAL A 1 120 ? 2.648 -6.883 -6.602 1 98.75 120 VAL A N 1
ATOM 930 C CA . VAL A 1 120 ? 2.744 -7.535 -5.301 1 98.75 120 VAL A CA 1
ATOM 931 C C . VAL A 1 120 ? 4.102 -8.219 -5.16 1 98.75 120 VAL A C 1
ATOM 933 O O . VAL A 1 120 ? 4.602 -8.82 -6.113 1 98.75 120 VAL A O 1
ATOM 936 N N . ALA A 1 121 ? 4.633 -8.156 -3.947 1 98.81 121 ALA A N 1
ATOM 937 C CA . ALA A 1 121 ? 5.895 -8.852 -3.705 1 98.81 121 ALA A CA 1
ATOM 938 C C . ALA A 1 121 ? 5.844 -9.641 -2.402 1 98.81 121 ALA A C 1
ATOM 940 O O . ALA A 1 121 ? 5.152 -9.25 -1.459 1 98.81 121 ALA A O 1
ATOM 941 N N . LEU A 1 122 ? 6.434 -10.703 -2.387 1 98.69 122 LEU A N 1
ATOM 942 C CA . LEU A 1 122 ? 6.805 -11.438 -1.182 1 98.69 122 LEU A CA 1
ATOM 943 C C . LEU A 1 122 ? 8.297 -11.328 -0.914 1 98.69 122 LEU A C 1
ATOM 945 O O . LEU A 1 122 ? 9.117 -11.727 -1.748 1 98.69 122 LEU A O 1
ATOM 949 N N . SER A 1 123 ? 8.602 -10.758 0.216 1 98.5 123 SER A N 1
ATOM 950 C CA . SER A 1 123 ? 9.984 -10.359 0.456 1 98.5 123 SER A CA 1
ATOM 951 C C . SER A 1 123 ? 10.453 -10.797 1.84 1 98.5 123 SER A C 1
ATOM 953 O O . SER A 1 123 ? 9.656 -10.898 2.77 1 98.5 123 SER A O 1
ATOM 955 N N . HIS A 1 124 ? 11.68 -11.094 1.954 1 97.69 124 HIS A N 1
ATOM 956 C CA . HIS A 1 124 ? 12.336 -11.258 3.248 1 97.69 124 HIS A CA 1
ATOM 957 C C . HIS A 1 124 ? 13.539 -10.328 3.375 1 97.69 124 HIS A C 1
ATOM 959 O O . HIS A 1 124 ? 14.078 -9.859 2.369 1 97.69 124 HIS A O 1
ATOM 965 N N . HIS A 1 125 ? 13.859 -10 4.598 1 93.56 125 HIS A N 1
ATOM 966 C CA . HIS A 1 125 ? 15.031 -9.156 4.828 1 93.56 125 HIS A CA 1
ATOM 967 C C . HIS A 1 125 ? 16.328 -9.938 4.625 1 93.56 125 HIS A C 1
ATOM 969 O O . HIS A 1 125 ? 16.359 -11.148 4.855 1 93.56 125 HIS A O 1
ATOM 975 N N . PRO A 1 126 ? 17.375 -9.164 4.219 1 89.56 126 PRO A N 1
ATOM 976 C CA . PRO A 1 126 ? 18.656 -9.836 4.02 1 89.56 126 PRO A CA 1
ATOM 977 C C . PRO A 1 126 ? 19.172 -10.531 5.285 1 89.56 126 PRO A C 1
ATOM 979 O O . PRO A 1 126 ? 19.844 -11.562 5.199 1 89.56 126 PRO A O 1
ATOM 982 N N . GLU A 1 127 ? 18.812 -10.016 6.383 1 85.62 127 GLU A N 1
ATOM 983 C CA . GLU A 1 127 ? 19.359 -10.5 7.645 1 85.62 127 GLU A CA 1
ATOM 984 C C . GLU A 1 127 ? 18.578 -11.703 8.164 1 85.62 127 GLU A C 1
ATOM 986 O O . GLU A 1 127 ? 18.984 -12.328 9.148 1 85.62 127 GLU A O 1
ATOM 991 N N . ASP A 1 128 ? 17.531 -12.047 7.52 1 82.06 128 ASP A N 1
ATOM 992 C CA . ASP A 1 128 ? 16.719 -13.18 7.973 1 82.06 128 ASP A CA 1
ATOM 993 C C . ASP A 1 128 ? 17.484 -14.492 7.812 1 82.06 128 ASP A C 1
ATOM 995 O O . ASP A 1 128 ? 18.172 -14.703 6.805 1 82.06 128 ASP A O 1
ATOM 999 N N . MET B 1 1 ? 0.954 -20.188 2.172 1 89.31 1 MET B N 1
ATOM 1000 C CA . MET B 1 1 ? 2.109 -19.297 2.244 1 89.31 1 MET B CA 1
ATOM 1001 C C . MET B 1 1 ? 2.283 -18.734 3.654 1 89.31 1 MET B C 1
ATOM 1003 O O . MET B 1 1 ? 1.299 -18.5 4.355 1 89.31 1 MET B O 1
ATOM 1007 N N . ASP B 1 2 ? 3.504 -18.625 4.148 1 94.56 2 ASP B N 1
ATOM 1008 C CA . ASP B 1 2 ? 3.811 -18.156 5.5 1 94.56 2 ASP B CA 1
ATOM 1009 C C . ASP B 1 2 ? 4.078 -16.656 5.523 1 94.56 2 ASP B C 1
ATOM 1011 O O . ASP B 1 2 ? 5.184 -16.219 5.855 1 94.56 2 ASP B O 1
ATOM 1015 N N . VAL B 1 3 ? 3.086 -15.852 5.215 1 97.31 3 VAL B N 1
ATOM 1016 C CA . VAL B 1 3 ? 3.199 -14.398 5.254 1 97.31 3 VAL B CA 1
ATOM 1017 C C . VAL B 1 3 ? 3.146 -13.914 6.703 1 97.31 3 VAL B C 1
ATOM 1019 O O . VAL B 1 3 ? 2.32 -14.383 7.488 1 97.31 3 VAL B O 1
ATOM 1022 N N . GLN B 1 4 ? 3.994 -12.945 7 1 97.19 4 GLN B N 1
ATOM 1023 C CA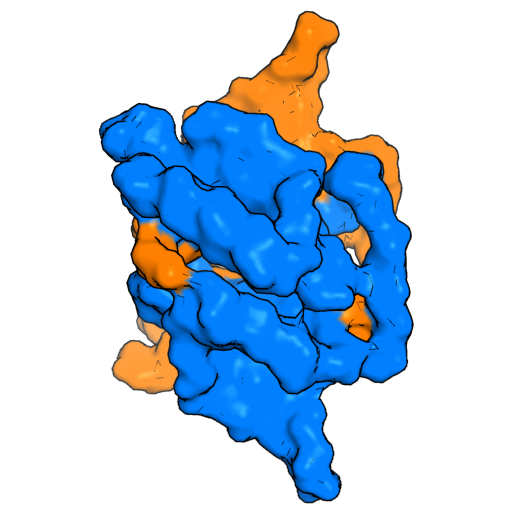 . GLN B 1 4 ? 4.148 -12.539 8.391 1 97.19 4 GLN B CA 1
ATOM 1024 C C . GLN B 1 4 ? 3.658 -11.109 8.602 1 97.19 4 GLN B C 1
ATOM 1026 O O . GLN B 1 4 ? 3.586 -10.633 9.742 1 97.19 4 GLN B O 1
ATOM 1031 N N . GLY B 1 5 ? 3.309 -10.391 7.586 1 97.56 5 GLY B N 1
ATOM 1032 C CA . GLY B 1 5 ? 2.836 -9.016 7.672 1 97.56 5 GLY B CA 1
ATOM 1033 C C . GLY B 1 5 ? 3.232 -8.18 6.473 1 97.56 5 GLY B C 1
ATOM 1034 O O . GLY B 1 5 ? 3.629 -8.711 5.438 1 97.56 5 GLY B O 1
ATOM 1035 N N . PHE B 1 6 ? 3.029 -6.887 6.57 1 98.44 6 PHE B N 1
ATOM 1036 C CA . PHE B 1 6 ? 3.514 -5.949 5.562 1 98.44 6 PHE B CA 1
ATOM 1037 C C . PHE B 1 6 ? 5.031 -5.84 5.605 1 98.44 6 PHE B C 1
ATOM 1039 O O . PHE B 1 6 ? 5.625 -5.781 6.688 1 98.44 6 PHE B O 1
ATOM 1046 N N . HIS B 1 7 ? 5.621 -5.91 4.48 1 98.44 7 HIS B N 1
ATOM 1047 C CA . HIS B 1 7 ? 7.066 -5.723 4.391 1 98.44 7 HIS B CA 1
ATOM 1048 C C . HIS B 1 7 ? 7.41 -4.293 3.982 1 98.44 7 HIS B C 1
ATOM 1050 O O . HIS B 1 7 ? 8.133 -3.598 4.695 1 98.44 7 HIS B O 1
ATOM 1056 N N . HIS B 1 8 ? 6.973 -3.844 2.891 1 98.75 8 HIS B N 1
ATOM 1057 C CA . HIS B 1 8 ? 7.156 -2.463 2.455 1 98.75 8 HIS B CA 1
ATOM 1058 C C . HIS B 1 8 ? 6.145 -2.084 1.381 1 98.75 8 HIS B C 1
ATOM 1060 O O . HIS B 1 8 ? 5.508 -2.957 0.786 1 98.75 8 HIS B O 1
ATOM 1066 N N . VAL B 1 9 ? 5.961 -0.806 1.255 1 98.88 9 VAL B N 1
ATOM 1067 C CA . VAL B 1 9 ? 5.23 -0.209 0.142 1 98.88 9 VAL B CA 1
ATOM 1068 C C . VAL B 1 9 ? 6.148 0.727 -0.638 1 98.88 9 VAL B C 1
ATOM 1070 O O . VAL B 1 9 ? 6.918 1.488 -0.045 1 98.88 9 VAL B O 1
ATOM 1073 N N . ALA B 1 10 ? 6.09 0.613 -1.914 1 98.88 10 ALA B N 1
ATOM 1074 C CA . ALA B 1 10 ? 6.859 1.54 -2.74 1 98.88 10 ALA B CA 1
ATOM 1075 C C . ALA B 1 10 ? 5.965 2.645 -3.301 1 98.88 10 ALA B C 1
ATOM 1077 O O . ALA B 1 10 ? 4.828 2.389 -3.697 1 98.88 10 ALA B O 1
ATOM 1078 N N . ILE B 1 11 ? 6.465 3.793 -3.287 1 98.75 11 ILE B N 1
ATOM 1079 C CA . ILE B 1 11 ? 5.844 4.984 -3.854 1 98.75 11 ILE B CA 1
ATOM 1080 C C . ILE B 1 11 ? 6.781 5.621 -4.875 1 98.75 11 ILE B C 1
ATOM 1082 O O . ILE B 1 11 ? 7.961 5.848 -4.59 1 98.75 11 ILE B O 1
ATOM 1086 N N . GLN B 1 12 ? 6.297 5.836 -6.059 1 98.69 12 GLN B N 1
ATOM 1087 C CA . GLN B 1 12 ? 7.055 6.625 -7.027 1 98.69 12 GLN B CA 1
ATOM 1088 C C . GLN B 1 12 ? 6.742 8.117 -6.887 1 98.69 12 GLN B C 1
ATOM 1090 O O . GLN B 1 12 ? 5.578 8.5 -6.754 1 98.69 12 GLN B O 1
ATOM 1095 N N . ALA B 1 13 ? 7.766 8.906 -6.941 1 98.69 13 ALA B N 1
ATOM 1096 C CA . ALA B 1 13 ? 7.598 10.352 -6.766 1 98.69 13 ALA B CA 1
ATOM 1097 C C . ALA B 1 13 ? 8.508 11.125 -7.711 1 98.69 13 ALA B C 1
ATOM 1099 O O . ALA B 1 13 ? 9.648 10.727 -7.949 1 98.69 13 ALA B O 1
ATOM 1100 N N . ARG B 1 14 ? 8.008 12.156 -8.18 1 98.38 14 ARG B N 1
ATOM 1101 C CA . ARG B 1 14 ? 8.82 13.062 -8.984 1 98.38 14 ARG B CA 1
ATOM 1102 C C . ARG B 1 14 ? 9.828 13.812 -8.125 1 98.38 14 ARG B C 1
ATOM 1104 O O . ARG B 1 14 ? 11.016 13.867 -8.445 1 98.38 14 ARG B O 1
ATOM 1111 N N . ASP B 1 15 ? 9.375 14.391 -7.109 1 98.19 15 ASP B N 1
ATOM 1112 C CA . ASP B 1 15 ? 10.227 15.055 -6.125 1 98.19 15 ASP B CA 1
ATOM 1113 C C . ASP B 1 15 ? 10.414 14.18 -4.883 1 98.19 15 ASP B C 1
ATOM 1115 O O . ASP B 1 15 ? 9.75 14.398 -3.867 1 98.19 15 ASP B O 1
ATOM 1119 N N . ILE B 1 16 ? 11.352 13.312 -4.914 1 98.12 16 ILE B N 1
ATOM 1120 C CA . ILE B 1 16 ? 11.578 12.289 -3.9 1 98.12 16 ILE B CA 1
ATOM 1121 C C . ILE B 1 16 ? 11.875 12.945 -2.555 1 98.12 16 ILE B C 1
ATOM 1123 O O . ILE B 1 16 ? 11.414 12.469 -1.512 1 98.12 16 ILE B O 1
ATOM 1127 N N . GLU B 1 17 ? 12.633 13.984 -2.57 1 98.5 17 GLU B N 1
ATOM 1128 C CA . GLU B 1 17 ? 12.992 14.68 -1.333 1 98.5 17 GLU B CA 1
ATOM 1129 C C . GLU B 1 17 ? 11.758 15.258 -0.649 1 98.5 17 GLU B C 1
ATOM 1131 O O . GLU B 1 17 ? 11.602 15.141 0.567 1 98.5 17 GLU B O 1
ATOM 1136 N N . ARG B 1 18 ? 10.945 15.891 -1.453 1 98.38 18 ARG B N 1
ATOM 1137 C CA . ARG B 1 18 ? 9.734 16.516 -0.92 1 98.38 18 ARG B CA 1
ATOM 1138 C C . ARG B 1 18 ? 8.797 15.469 -0.331 1 98.38 18 ARG B C 1
ATOM 1140 O O . ARG B 1 18 ? 8.273 15.641 0.77 1 98.38 18 ARG B O 1
ATOM 1147 N N . VAL B 1 19 ? 8.609 14.383 -1.008 1 98.69 19 VAL B N 1
ATOM 1148 C CA . VAL B 1 19 ? 7.734 13.328 -0.523 1 98.69 19 VAL B CA 1
ATOM 1149 C C . VAL B 1 19 ? 8.344 12.672 0.714 1 98.69 19 VAL B C 1
ATOM 1151 O O . VAL B 1 19 ? 7.648 12.414 1.696 1 98.69 19 VAL B O 1
ATOM 1154 N N . THR B 1 20 ? 9.617 12.461 0.676 1 98.81 20 THR B N 1
ATOM 1155 C CA . THR B 1 20 ? 10.297 11.914 1.844 1 98.81 20 THR B CA 1
ATOM 1156 C C . THR B 1 20 ? 10.109 12.828 3.055 1 98.81 20 THR B C 1
ATOM 1158 O O . THR B 1 20 ? 9.867 12.352 4.164 1 98.81 20 THR B O 1
ATOM 1161 N N . GLY B 1 21 ? 10.242 14.102 2.85 1 98.56 21 GLY B N 1
ATOM 1162 C CA . GLY B 1 21 ? 10.078 15.062 3.928 1 98.56 21 GLY B CA 1
ATOM 1163 C C . GLY B 1 21 ? 8.727 14.953 4.617 1 98.56 21 GLY B C 1
ATOM 1164 O O . GLY B 1 21 ? 8.633 15.094 5.84 1 98.56 21 GLY B O 1
ATOM 1165 N N . PHE B 1 22 ? 7.684 14.672 3.879 1 98.69 22 PHE B N 1
ATOM 1166 C CA . PHE B 1 22 ? 6.352 14.492 4.438 1 98.69 22 PHE B CA 1
ATOM 1167 C C . PHE B 1 22 ? 6.332 13.352 5.441 1 98.69 22 PHE B C 1
ATOM 1169 O O . PHE B 1 22 ? 5.871 13.516 6.574 1 98.69 22 PHE B O 1
ATOM 1176 N N . TYR B 1 23 ? 6.812 12.203 5.078 1 98.69 23 TYR B N 1
ATOM 1177 C CA . TYR B 1 23 ? 6.758 11.023 5.93 1 98.69 23 TYR B CA 1
ATOM 1178 C C . TYR B 1 23 ? 7.762 11.125 7.074 1 98.69 23 TYR B C 1
ATOM 1180 O O . TYR B 1 23 ? 7.465 10.734 8.203 1 98.69 23 TYR B O 1
ATOM 1188 N N . ARG B 1 24 ? 8.93 11.648 6.75 1 98.25 24 ARG B N 1
ATOM 1189 C CA . ARG B 1 24 ? 9.984 11.773 7.75 1 98.25 24 ARG B CA 1
ATOM 1190 C C . ARG B 1 24 ? 9.625 12.82 8.797 1 98.25 24 ARG B C 1
ATOM 1192 O O . ARG B 1 24 ? 9.688 12.555 10 1 98.25 24 ARG B O 1
ATOM 1199 N N . ASP B 1 25 ? 9.219 13.992 8.367 1 97.06 25 ASP B N 1
ATOM 1200 C CA . ASP B 1 25 ? 9.094 15.133 9.266 1 97.06 25 ASP B CA 1
ATOM 1201 C C . ASP B 1 25 ? 7.719 15.156 9.938 1 97.06 25 ASP B C 1
ATOM 1203 O O . ASP B 1 25 ? 7.594 15.555 11.094 1 97.06 25 ASP B O 1
ATOM 1207 N N . LEU B 1 26 ? 6.684 14.766 9.258 1 96.94 26 LEU B N 1
ATOM 1208 C CA . LEU B 1 26 ? 5.348 14.852 9.828 1 96.94 26 LEU B CA 1
ATOM 1209 C C . LEU B 1 26 ? 4.98 13.555 10.547 1 96.94 26 LEU B C 1
ATOM 1211 O O . LEU B 1 26 ? 4.324 13.586 11.594 1 96.94 26 LEU B O 1
ATOM 1215 N N . LEU B 1 27 ? 5.383 12.43 9.953 1 97.69 27 LEU B N 1
ATOM 1216 C CA . LEU B 1 27 ? 4.977 11.164 10.555 1 97.69 27 LEU B CA 1
ATOM 1217 C C . LEU B 1 27 ? 6.086 10.594 11.43 1 97.69 27 LEU B C 1
ATOM 1219 O O . LEU B 1 27 ? 5.863 9.648 12.188 1 97.69 27 LEU B O 1
ATOM 1223 N N . GLY B 1 28 ? 7.266 11.141 11.258 1 97.25 28 GLY B N 1
ATOM 1224 C CA . GLY B 1 28 ? 8.367 10.75 12.125 1 97.25 28 GLY B CA 1
ATOM 1225 C C . GLY B 1 28 ? 9.062 9.484 11.664 1 97.25 28 GLY B C 1
ATOM 1226 O O . GLY B 1 28 ? 9.664 8.766 12.469 1 97.25 28 GLY B O 1
ATOM 1227 N N . PHE B 1 29 ? 8.969 9.117 10.422 1 98.62 29 PHE B N 1
ATOM 1228 C CA . PHE B 1 29 ? 9.633 7.938 9.891 1 98.62 29 PHE B CA 1
ATOM 1229 C C . PHE B 1 29 ? 11.109 8.211 9.641 1 98.62 29 PHE B C 1
ATOM 1231 O O . PHE B 1 29 ? 11.453 9.086 8.836 1 98.62 29 PHE B O 1
ATOM 1238 N N . PRO B 1 30 ? 11.984 7.484 10.266 1 98.44 30 PRO B N 1
ATOM 1239 C CA . PRO B 1 30 ? 13.414 7.734 10.055 1 98.44 30 PRO B CA 1
ATOM 1240 C C . PRO B 1 30 ? 13.891 7.289 8.672 1 98.44 30 PRO B C 1
ATOM 1242 O O . PRO B 1 30 ? 13.445 6.258 8.164 1 98.44 30 PRO B O 1
ATOM 1245 N N . GLU B 1 31 ? 14.805 8.047 8.07 1 98.56 31 GLU B N 1
ATOM 1246 C CA . GLU B 1 31 ? 15.461 7.594 6.848 1 98.56 31 GLU B CA 1
ATOM 1247 C C . GLU B 1 31 ? 16.375 6.406 7.117 1 98.56 31 GLU B C 1
ATOM 1249 O O . GLU B 1 31 ? 17.172 6.43 8.062 1 98.56 31 GLU B O 1
ATOM 1254 N N . LEU B 1 32 ? 16.203 5.434 6.359 1 98.19 32 LEU B N 1
ATOM 1255 C CA . LEU B 1 32 ? 17 4.223 6.535 1 98.19 32 LEU B CA 1
ATOM 1256 C C . LEU B 1 32 ? 18.172 4.191 5.559 1 98.19 32 LEU B C 1
ATOM 1258 O O . LEU B 1 32 ? 19.281 3.805 5.926 1 98.19 32 LEU B O 1
ATOM 1262 N N . THR B 1 33 ? 17.906 4.527 4.305 1 97.81 33 THR B N 1
ATOM 1263 C CA . THR B 1 33 ? 18.922 4.43 3.266 1 97.81 33 THR B CA 1
ATOM 1264 C C . THR B 1 33 ? 18.547 5.285 2.057 1 97.81 33 THR B C 1
ATOM 1266 O O . THR B 1 33 ? 17.375 5.594 1.849 1 97.81 33 THR B O 1
ATOM 1269 N N . ARG B 1 34 ? 19.547 5.758 1.378 1 98.25 34 ARG B N 1
ATOM 1270 C CA . ARG B 1 34 ? 19.422 6.41 0.077 1 98.25 34 ARG B CA 1
ATOM 1271 C C . ARG B 1 34 ? 20.156 5.621 -1 1 98.25 34 ARG B C 1
ATOM 1273 O O . ARG B 1 34 ? 21.312 5.223 -0.808 1 98.25 34 ARG B O 1
ATOM 1280 N N . HIS B 1 35 ? 19.453 5.348 -1.999 1 97.88 35 HIS B N 1
ATOM 1281 C CA . HIS B 1 35 ? 20.047 4.648 -3.131 1 97.88 35 HIS B CA 1
ATOM 1282 C C . HIS B 1 35 ? 20.312 5.602 -4.289 1 97.88 35 HIS B C 1
ATOM 1284 O O . HIS B 1 35 ? 19.422 6.324 -4.727 1 97.88 35 HIS B O 1
ATOM 1290 N N . LEU B 1 36 ? 21.5 5.52 -4.77 1 97.75 36 LEU B N 1
ATOM 1291 C CA . LEU B 1 36 ? 21.875 6.371 -5.895 1 97.75 36 LEU B CA 1
ATOM 1292 C C . LEU B 1 36 ? 22.016 5.551 -7.172 1 97.75 36 LEU B C 1
ATOM 1294 O O . LEU B 1 36 ? 22.359 4.367 -7.121 1 97.75 36 LEU B O 1
ATOM 1298 N N . ARG B 1 37 ? 21.734 6.242 -8.297 1 97.12 37 ARG B N 1
ATOM 1299 C CA . ARG B 1 37 ? 22.062 5.68 -9.609 1 97.12 37 ARG B CA 1
ATOM 1300 C C . ARG B 1 37 ? 23.562 5.758 -9.875 1 97.12 37 ARG B C 1
ATOM 1302 O O . ARG B 1 37 ? 24.281 6.445 -9.164 1 97.12 37 ARG B O 1
ATOM 1309 N N . PRO B 1 38 ? 23.953 5.023 -10.797 1 96.75 38 PRO B N 1
ATOM 1310 C CA . PRO B 1 38 ? 25.391 5.078 -11.117 1 96.75 38 PRO B CA 1
ATOM 1311 C C . PRO B 1 38 ? 25.875 6.496 -11.422 1 96.75 38 PRO B C 1
ATOM 1313 O O . PRO B 1 38 ? 27.016 6.832 -11.125 1 96.75 38 PRO B O 1
ATOM 1316 N N . ASP B 1 39 ? 25.062 7.367 -11.953 1 97.06 39 ASP B N 1
ATOM 1317 C CA . ASP B 1 39 ? 25.453 8.727 -12.328 1 97.06 39 ASP B CA 1
ATOM 1318 C C . ASP B 1 39 ? 25.391 9.672 -11.133 1 97.06 39 ASP B C 1
ATOM 1320 O O . ASP B 1 39 ? 25.609 10.875 -11.273 1 97.06 39 ASP B O 1
ATOM 1324 N N . GLY B 1 40 ? 25 9.156 -10.031 1 96.69 40 GLY B N 1
ATOM 1325 C CA . GLY B 1 40 ? 25.031 9.945 -8.812 1 96.69 40 GLY B CA 1
ATOM 1326 C C . GLY B 1 40 ? 23.672 10.531 -8.453 1 96.69 40 GLY B C 1
ATOM 1327 O O . GLY B 1 40 ? 23.5 11.07 -7.359 1 96.69 40 GLY B O 1
ATOM 1328 N N . SER B 1 41 ? 22.75 10.406 -9.328 1 96.12 41 SER B N 1
ATOM 1329 C CA . SER B 1 41 ? 21.438 10.945 -9.039 1 96.12 41 SER B CA 1
ATOM 1330 C C . SER B 1 41 ? 20.672 10.039 -8.078 1 96.12 41 SER B C 1
ATOM 1332 O O . SER B 1 41 ? 20.969 8.852 -7.969 1 96.12 41 SER B O 1
ATOM 1334 N N . LEU B 1 42 ? 19.781 10.594 -7.434 1 97.31 42 LEU B N 1
ATOM 1335 C CA . LEU B 1 42 ? 19.016 9.891 -6.41 1 97.31 42 LEU B CA 1
ATOM 1336 C C . LEU B 1 42 ? 17.984 8.969 -7.039 1 97.31 42 LEU B C 1
ATOM 1338 O O . LEU B 1 42 ? 17.172 9.406 -7.863 1 97.31 42 LEU B O 1
ATOM 1342 N N . ARG B 1 43 ? 18 7.719 -6.625 1 98 43 ARG B N 1
ATOM 1343 C CA . ARG B 1 43 ? 17.078 6.715 -7.148 1 98 43 ARG B CA 1
ATOM 1344 C C . ARG B 1 43 ? 15.938 6.461 -6.172 1 98 43 ARG B C 1
ATOM 1346 O O . ARG B 1 43 ? 14.789 6.316 -6.586 1 98 43 ARG B O 1
ATOM 1353 N N . SER B 1 44 ? 16.312 6.398 -4.859 1 98.69 44 SER B N 1
ATOM 1354 C CA . SER B 1 44 ? 15.297 6.031 -3.873 1 98.69 44 SER B CA 1
ATOM 1355 C C . SER B 1 44 ? 15.727 6.426 -2.465 1 98.69 44 SER B C 1
ATOM 1357 O O . SER B 1 44 ? 16.922 6.477 -2.17 1 98.69 44 SER B O 1
ATOM 1359 N N . ILE B 1 45 ? 14.82 6.785 -1.67 1 98.88 45 ILE B N 1
ATOM 1360 C CA . ILE B 1 45 ? 14.984 6.938 -0.229 1 98.88 45 ILE B CA 1
ATOM 1361 C C . ILE B 1 45 ? 14.039 5.992 0.504 1 98.88 45 ILE B C 1
ATOM 1363 O O . ILE B 1 45 ? 12.844 5.949 0.207 1 98.88 45 ILE B O 1
ATOM 1367 N N . TRP B 1 46 ? 14.562 5.215 1.38 1 98.88 46 TRP B N 1
ATOM 1368 C CA . TRP B 1 46 ? 13.719 4.363 2.219 1 98.88 46 TRP B CA 1
ATOM 1369 C C . TRP B 1 46 ? 13.547 4.969 3.605 1 98.88 46 TRP B C 1
ATOM 1371 O O . TRP B 1 46 ? 14.508 5.453 4.207 1 98.88 46 TRP B O 1
ATOM 1381 N N . VAL B 1 47 ? 12.297 4.98 4.07 1 98.88 47 VAL B N 1
ATOM 1382 C CA . VAL B 1 47 ? 12.016 5.445 5.422 1 98.88 47 VAL B CA 1
ATOM 1383 C C . VAL B 1 47 ? 11.367 4.324 6.23 1 98.88 47 VAL B C 1
ATOM 1385 O O . VAL B 1 47 ? 10.555 3.564 5.707 1 98.88 47 VAL B O 1
ATOM 1388 N N . GLY B 1 48 ? 11.727 4.227 7.453 1 98.62 48 GLY B N 1
ATOM 1389 C CA . GLY B 1 48 ? 11.258 3.143 8.297 1 98.62 48 GLY B CA 1
ATOM 1390 C C . GLY B 1 48 ? 9.844 3.359 8.812 1 98.62 48 GLY B C 1
ATOM 1391 O O . GLY B 1 48 ? 9.469 4.484 9.148 1 98.62 48 GLY B O 1
ATOM 1392 N N . VAL B 1 49 ? 9.031 2.348 8.812 1 98.38 49 VAL B N 1
ATOM 1393 C CA . VAL B 1 49 ? 7.723 2.312 9.461 1 98.38 49 VAL B CA 1
ATOM 1394 C C . VAL B 1 49 ? 7.793 1.449 10.719 1 98.38 49 VAL B C 1
ATOM 1396 O O . VAL B 1 49 ? 8.312 0.33 10.68 1 98.38 49 VAL B O 1
ATOM 1399 N N . PRO B 1 50 ? 7.348 1.96 11.852 1 96.88 50 PRO B N 1
ATOM 1400 C CA . PRO B 1 50 ? 7.363 1.126 13.055 1 96.88 50 PRO B CA 1
ATOM 1401 C C . PRO B 1 50 ? 6.777 -0.263 12.82 1 96.88 50 PRO B C 1
ATOM 1403 O O . PRO B 1 50 ? 5.809 -0.409 12.07 1 96.88 50 PRO B O 1
ATOM 1406 N N . GLY B 1 51 ? 7.387 -1.259 13.461 1 92.56 51 GLY B N 1
ATOM 1407 C CA . GLY B 1 51 ? 6.945 -2.633 13.281 1 92.56 51 GLY B CA 1
ATOM 1408 C C . GLY B 1 51 ? 7.812 -3.414 12.312 1 92.56 51 GLY B C 1
ATOM 1409 O O . GLY B 1 51 ? 7.555 -4.594 12.055 1 92.56 51 GLY B O 1
ATOM 1410 N N . GLY B 1 52 ? 8.836 -2.742 11.773 1 92.75 52 GLY B N 1
ATOM 1411 C CA . GLY B 1 52 ? 9.836 -3.465 10.992 1 92.75 52 GLY B CA 1
ATOM 1412 C C . GLY B 1 52 ? 9.648 -3.305 9.5 1 92.75 52 GLY B C 1
ATOM 1413 O O . GLY B 1 52 ? 10.438 -3.842 8.711 1 92.75 52 GLY B O 1
ATOM 1414 N N . GLY B 1 53 ? 8.641 -2.646 9.023 1 96.5 53 GLY B N 1
ATOM 1415 C CA . GLY B 1 53 ? 8.461 -2.355 7.613 1 96.5 53 GLY B CA 1
ATOM 1416 C C . GLY B 1 53 ? 9.078 -1.037 7.191 1 96.5 53 GLY B C 1
ATOM 1417 O O . GLY B 1 53 ? 9.719 -0.359 7.996 1 96.5 53 GLY B O 1
ATOM 1418 N N . PHE B 1 54 ? 8.922 -0.711 5.859 1 98.56 54 PHE B N 1
ATOM 1419 C CA . PHE B 1 54 ? 9.445 0.567 5.391 1 98.56 54 PHE B CA 1
ATOM 1420 C C . PHE B 1 54 ? 8.703 1.034 4.148 1 98.56 54 PHE B C 1
ATOM 1422 O O . PHE B 1 54 ? 7.918 0.279 3.568 1 98.56 54 PHE B O 1
ATOM 1429 N N . LEU B 1 55 ? 8.812 2.293 3.826 1 98.88 55 LEU B N 1
ATOM 1430 C CA . LEU B 1 55 ? 8.414 2.869 2.547 1 98.88 55 LEU B CA 1
ATOM 1431 C C . LEU B 1 55 ? 9.625 3.061 1.637 1 98.88 55 LEU B C 1
ATOM 1433 O O . LEU B 1 55 ? 10.641 3.623 2.055 1 98.88 55 LEU B O 1
ATOM 1437 N N . ALA B 1 56 ? 9.523 2.51 0.48 1 98.88 56 ALA B N 1
ATOM 1438 C CA . ALA B 1 56 ? 10.5 2.805 -0.562 1 98.88 56 ALA B CA 1
ATOM 1439 C C . ALA B 1 56 ? 10.008 3.922 -1.479 1 98.88 56 ALA B C 1
ATOM 1441 O O . ALA B 1 56 ? 9.117 3.705 -2.305 1 98.88 56 ALA B O 1
ATOM 1442 N N . ILE B 1 57 ? 10.555 5.102 -1.303 1 98.88 57 ILE B N 1
ATOM 1443 C CA . ILE B 1 57 ? 10.18 6.242 -2.131 1 98.88 57 ILE B CA 1
ATOM 1444 C C . ILE B 1 57 ? 11.133 6.344 -3.324 1 98.88 57 ILE B C 1
ATOM 1446 O O . ILE B 1 57 ? 12.297 6.699 -3.166 1 98.88 57 ILE B O 1
ATOM 1450 N N . GLU B 1 58 ? 10.617 6.016 -4.473 1 98.69 58 GLU B N 1
ATOM 1451 C CA . GLU B 1 58 ? 11.422 5.836 -5.68 1 98.69 58 GLU B CA 1
ATOM 1452 C C . GLU B 1 58 ? 11.234 7 -6.648 1 98.69 58 GLU B C 1
ATOM 1454 O O . GLU B 1 58 ? 10.109 7.465 -6.855 1 98.69 58 GLU B O 1
ATOM 1459 N N . ALA B 1 59 ? 12.336 7.406 -7.266 1 98.38 59 ALA B N 1
ATOM 1460 C CA . ALA B 1 59 ? 12.289 8.508 -8.219 1 98.38 59 ALA B CA 1
ATOM 1461 C C . ALA B 1 59 ? 11.539 8.109 -9.484 1 98.38 59 ALA B C 1
ATOM 1463 O O . ALA B 1 59 ? 11.766 7.031 -10.031 1 98.38 59 ALA B O 1
ATOM 1464 N N . ALA B 1 60 ? 10.648 8.984 -9.898 1 97.38 60 ALA B N 1
ATOM 1465 C CA . ALA B 1 60 ? 9.914 8.836 -11.148 1 97.38 60 ALA B CA 1
ATOM 1466 C C . ALA B 1 60 ? 9.867 10.156 -11.914 1 97.38 60 ALA B C 1
ATOM 1468 O O . ALA B 1 60 ? 9.703 11.227 -11.32 1 97.38 60 ALA B O 1
ATOM 1469 N N . GLY B 1 61 ? 9.992 10.086 -13.234 1 96.88 61 GLY B N 1
ATOM 1470 C CA . GLY B 1 61 ? 10.094 11.289 -14.039 1 96.88 61 GLY B CA 1
ATOM 1471 C C . GLY B 1 61 ? 8.75 11.852 -14.453 1 96.88 61 GLY B C 1
ATOM 1472 O O . GLY B 1 61 ? 8.656 12.984 -14.922 1 96.88 61 GLY B O 1
ATOM 1473 N N . GLY B 1 62 ? 7.73 11.117 -14.328 1 96.31 62 GLY B N 1
ATOM 1474 C CA . GLY B 1 62 ? 6.402 11.555 -14.734 1 96.31 62 GLY B CA 1
ATOM 1475 C C . GLY B 1 62 ? 5.824 12.625 -13.828 1 96.31 62 GLY B C 1
ATOM 1476 O O . GLY B 1 62 ? 6.363 12.891 -12.75 1 96.31 62 GLY B O 1
ATOM 1477 N N . GLU B 1 63 ? 4.734 13.234 -14.273 1 96.31 63 GLU B N 1
ATOM 1478 C CA . GLU B 1 63 ? 4.035 14.25 -13.492 1 96.31 63 GLU B CA 1
ATOM 1479 C C . GLU B 1 63 ? 2.947 13.625 -12.625 1 96.31 63 GLU B C 1
ATOM 1481 O O . GLU B 1 63 ? 2.184 12.781 -13.086 1 96.31 63 GLU B O 1
ATOM 1486 N N . PRO B 1 64 ? 2.945 14.055 -11.383 1 95.06 64 PRO B N 1
ATOM 1487 C CA . PRO B 1 64 ? 1.818 13.586 -10.57 1 95.06 64 PRO B CA 1
ATOM 1488 C C . PRO B 1 64 ? 0.465 13.984 -11.164 1 95.06 64 PRO B C 1
ATOM 1490 O O . PRO B 1 64 ? 0.322 15.07 -11.719 1 95.06 64 PRO B O 1
ATOM 1493 N N . VAL B 1 65 ? -0.426 13.016 -11.016 1 90.31 65 VAL B N 1
ATOM 1494 C CA . VAL B 1 65 ? -1.774 13.281 -11.508 1 90.31 65 VAL B CA 1
ATOM 1495 C C . VAL B 1 65 ? -2.719 13.508 -10.328 1 90.31 65 VAL B C 1
ATOM 1497 O O . VAL B 1 65 ? -2.76 12.711 -9.398 1 90.31 65 VAL B O 1
ATOM 1500 N N . SER B 1 66 ? -3.402 14.57 -10.367 1 87.56 66 SER B N 1
ATOM 1501 C CA . SER B 1 66 ? -4.398 14.852 -9.336 1 87.56 66 SER B CA 1
ATOM 1502 C C . SER B 1 66 ? -5.66 14.016 -9.555 1 87.56 66 SER B C 1
ATOM 1504 O O . SER B 1 66 ? -6.219 14 -10.648 1 87.56 66 SER B O 1
ATOM 1506 N N . THR B 1 67 ? -6.008 13.281 -8.625 1 91.75 67 THR B N 1
ATOM 1507 C CA . THR B 1 67 ? -7.246 12.516 -8.664 1 91.75 67 THR B CA 1
ATOM 1508 C C . THR B 1 67 ? -8.148 12.875 -7.496 1 91.75 67 THR B C 1
ATOM 1510 O O . THR B 1 67 ? -7.668 13.219 -6.414 1 91.75 67 THR B O 1
ATOM 1513 N N . PRO B 1 68 ? -9.508 12.898 -7.742 1 94.44 68 PRO B N 1
ATOM 1514 C CA . PRO B 1 68 ? -10.391 13.07 -6.59 1 94.44 68 PRO B CA 1
ATOM 1515 C C . PRO B 1 68 ? -10.156 12.023 -5.504 1 94.44 68 PRO B C 1
ATOM 1517 O O . PRO B 1 68 ? -9.656 10.93 -5.793 1 94.44 68 PRO B O 1
ATOM 1520 N N . PHE B 1 69 ? -10.461 12.383 -4.363 1 93.38 69 PHE B N 1
ATOM 1521 C CA . PHE B 1 69 ? -10.266 11.453 -3.258 1 93.38 69 PHE B CA 1
ATOM 1522 C C . PHE B 1 69 ? -11.031 10.156 -3.492 1 93.38 69 PHE B C 1
ATOM 1524 O O . PHE B 1 69 ? -10.547 9.07 -3.15 1 93.38 69 PHE B O 1
ATOM 1531 N N . ARG B 1 70 ? -12.219 10.43 -4.039 1 93.31 70 ARG B N 1
ATOM 1532 C CA . ARG B 1 70 ? -13 9.281 -4.484 1 93.31 70 ARG B CA 1
ATOM 1533 C C . ARG B 1 70 ? -13.016 9.188 -6.004 1 93.31 70 ARG B C 1
ATOM 1535 O O . ARG B 1 70 ? -13.266 10.18 -6.691 1 93.31 70 ARG B O 1
ATOM 1542 N N . HIS B 1 71 ? -12.656 8.047 -6.465 1 96.19 71 HIS B N 1
ATOM 1543 C CA . HIS B 1 71 ? -12.719 7.754 -7.895 1 96.19 71 HIS B CA 1
ATOM 1544 C C . HIS B 1 71 ? -12.938 6.266 -8.148 1 96.19 71 HIS B C 1
ATOM 1546 O O . HIS B 1 71 ? -12.945 5.465 -7.207 1 96.19 71 HIS B O 1
ATOM 1552 N N . GLU B 1 72 ? -13.125 5.91 -9.383 1 96.38 72 GLU B N 1
ATOM 1553 C CA . GLU B 1 72 ? -13.508 4.539 -9.695 1 96.38 72 GLU B CA 1
ATOM 1554 C C . GLU B 1 72 ? -12.359 3.777 -10.344 1 96.38 72 GLU B C 1
ATOM 1556 O O . GLU B 1 72 ? -12.547 2.676 -10.867 1 96.38 72 GLU B O 1
ATOM 1561 N N . ALA B 1 73 ? -11.195 4.34 -10.414 1 96 73 ALA B N 1
ATOM 1562 C CA . ALA B 1 73 ? -10.07 3.686 -11.07 1 96 73 ALA B CA 1
ATOM 1563 C C . ALA B 1 73 ? -9.547 2.521 -10.234 1 96 73 ALA B C 1
ATOM 1565 O O . ALA B 1 73 ? -9.266 2.684 -9.047 1 96 73 ALA B O 1
ATOM 1566 N N . PRO B 1 74 ? -9.43 1.349 -10.805 1 97.88 74 PRO B N 1
ATOM 1567 C CA . PRO B 1 74 ? -8.82 0.233 -10.078 1 97.88 74 PRO B CA 1
ATOM 1568 C C . PRO B 1 74 ? -7.348 0.474 -9.758 1 97.88 74 PRO B C 1
ATOM 1570 O O . PRO B 1 74 ? -6.672 1.218 -10.469 1 97.88 74 PRO B O 1
ATOM 1573 N N . GLY B 1 75 ? -6.848 -0.154 -8.695 1 97.81 75 GLY B N 1
ATOM 1574 C CA . GLY B 1 75 ? -5.453 -0.022 -8.312 1 97.81 75 GLY B CA 1
ATOM 1575 C C . GLY B 1 75 ? -5.262 0.265 -6.836 1 97.81 75 GLY B C 1
ATOM 1576 O O . GLY B 1 75 ? -6.234 0.294 -6.074 1 97.81 75 GLY B O 1
ATOM 1577 N N . LEU B 1 76 ? -4.004 0.367 -6.395 1 97.88 76 LEU B N 1
ATOM 1578 C CA . LEU B 1 76 ? -3.709 0.811 -5.035 1 97.88 76 LEU B CA 1
ATOM 1579 C C . LEU B 1 76 ? -4.277 2.203 -4.785 1 97.88 76 LEU B C 1
ATOM 1581 O O . LEU B 1 76 ? -4.098 3.109 -5.602 1 97.88 76 LEU B O 1
ATOM 1585 N N . LEU B 1 77 ? -4.906 2.326 -3.664 1 97.94 77 LEU B N 1
ATOM 1586 C CA . LEU B 1 77 ? -5.688 3.541 -3.455 1 97.94 77 LEU B CA 1
ATOM 1587 C C . LEU B 1 77 ? -5.16 4.328 -2.26 1 97.94 77 LEU B C 1
ATOM 1589 O O . LEU B 1 77 ? -4.941 5.539 -2.355 1 97.94 77 LEU B O 1
ATOM 1593 N N . LEU B 1 78 ? -4.988 3.668 -1.166 1 98.12 78 LEU B N 1
ATOM 1594 C CA . LEU B 1 78 ? -4.777 4.344 0.11 1 98.12 78 LEU B CA 1
ATOM 1595 C C . LEU B 1 78 ? -3.801 3.559 0.982 1 98.12 78 LEU B C 1
ATOM 1597 O O . LEU B 1 78 ? -3.879 2.332 1.06 1 98.12 78 LEU B O 1
ATOM 1601 N N . LEU B 1 79 ? -2.91 4.316 1.588 1 98.81 79 LEU B N 1
ATOM 1602 C CA . LEU B 1 79 ? -1.98 3.777 2.574 1 98.81 79 LEU B CA 1
ATOM 1603 C C . LEU B 1 79 ? -2.273 4.34 3.961 1 98.81 79 LEU B C 1
ATOM 1605 O O . LEU B 1 79 ? -2.176 5.547 4.18 1 98.81 79 LEU B O 1
ATOM 1609 N N . ALA B 1 80 ? -2.609 3.459 4.871 1 98.88 80 ALA B N 1
ATOM 1610 C CA . ALA B 1 80 ? -2.982 3.887 6.219 1 98.88 80 ALA B CA 1
ATOM 1611 C C . ALA B 1 80 ? -1.978 3.387 7.254 1 98.88 80 ALA B C 1
ATOM 1613 O O . ALA B 1 80 ? -1.521 2.242 7.184 1 98.88 80 ALA B O 1
ATOM 1614 N N . PHE B 1 81 ? -1.693 4.23 8.195 1 98.81 81 PHE B N 1
ATOM 1615 C CA . PHE B 1 81 ? -0.792 3.902 9.297 1 98.81 81 PHE B CA 1
ATOM 1616 C C . PHE B 1 81 ? -1.543 3.869 10.625 1 98.81 81 PHE B C 1
ATOM 1618 O O . PHE B 1 81 ? -2.473 4.648 10.836 1 98.81 81 PHE B O 1
ATOM 1625 N N . ARG B 1 82 ? -1.052 3.047 11.461 1 98.31 82 ARG B N 1
ATOM 1626 C CA . ARG B 1 82 ? -1.731 2.816 12.727 1 98.31 82 ARG B CA 1
ATOM 1627 C C . ARG B 1 82 ? -1.271 3.814 13.781 1 98.31 82 ARG B C 1
ATOM 1629 O O . ARG B 1 82 ? -0.07 4.043 13.945 1 98.31 82 ARG B O 1
ATOM 1636 N N . ILE B 1 83 ? -2.205 4.363 14.492 1 98.06 83 ILE B N 1
ATOM 1637 C CA . ILE B 1 83 ? -1.939 5.203 15.656 1 98.06 83 ILE B CA 1
ATOM 1638 C C . ILE B 1 83 ? -2.797 4.738 16.828 1 98.06 83 ILE B C 1
ATOM 1640 O O . ILE B 1 83 ? -3.826 4.09 16.641 1 98.06 83 ILE B O 1
ATOM 1644 N N . PRO B 1 84 ? -2.299 4.996 18.094 1 96.94 84 PRO B N 1
ATOM 1645 C CA . PRO B 1 84 ? -3.24 4.805 19.203 1 96.94 84 PRO B CA 1
ATOM 1646 C C . PRO B 1 84 ? -4.379 5.82 19.188 1 96.94 84 PRO B C 1
ATOM 1648 O O . PRO B 1 84 ? -4.203 6.949 18.719 1 96.94 84 PRO B O 1
ATOM 1651 N N . LYS B 1 85 ? -5.512 5.434 19.688 1 96.38 85 LYS B N 1
ATOM 1652 C CA . LYS B 1 85 ? -6.68 6.309 19.734 1 96.38 85 LYS B CA 1
ATOM 1653 C C . LYS B 1 85 ? -6.344 7.645 20.375 1 96.38 85 LYS B C 1
ATOM 1655 O O . LYS B 1 85 ? -6.77 8.695 19.906 1 96.38 85 LYS B O 1
ATOM 1660 N N . ALA B 1 86 ? -5.539 7.637 21.406 1 95.69 86 ALA B N 1
ATOM 1661 C CA . ALA B 1 86 ? -5.215 8.828 22.188 1 95.69 86 ALA B CA 1
ATOM 1662 C C . ALA B 1 86 ? -4.379 9.812 21.375 1 95.69 86 ALA B C 1
ATOM 1664 O O . ALA B 1 86 ? -4.285 10.992 21.703 1 95.69 86 ALA B O 1
ATOM 1665 N N . ALA B 1 87 ? -3.795 9.383 20.297 1 96.69 87 ALA B N 1
ATOM 1666 C CA . ALA B 1 87 ? -2.902 10.227 19.5 1 96.69 87 ALA B CA 1
ATOM 1667 C C . ALA B 1 87 ? -3.676 10.992 18.438 1 96.69 87 ALA B C 1
ATOM 1669 O O . ALA B 1 87 ? -3.123 11.867 17.766 1 96.69 87 ALA B O 1
ATOM 1670 N N . ARG B 1 88 ? -4.941 10.68 18.234 1 96 88 ARG B N 1
ATOM 1671 C CA . ARG B 1 88 ? -5.707 11.195 17.109 1 96 88 ARG B CA 1
ATOM 1672 C C . ARG B 1 88 ? -5.738 12.719 17.125 1 96 88 ARG B C 1
ATOM 1674 O O . ARG B 1 88 ? -5.508 13.352 16.094 1 96 88 ARG B O 1
ATOM 1681 N N . ALA B 1 89 ? -5.992 13.352 18.25 1 94.75 89 ALA B N 1
ATOM 1682 C CA . ALA B 1 89 ? -6.051 14.805 18.344 1 94.75 89 ALA B CA 1
ATOM 1683 C C . ALA B 1 89 ? -4.711 15.43 17.984 1 94.75 89 ALA B C 1
ATOM 1685 O O . ALA B 1 89 ? -4.66 16.453 17.297 1 94.75 89 ALA B O 1
ATOM 1686 N N . GLY B 1 90 ? -3.727 14.852 18.391 1 96.5 90 GLY B N 1
ATOM 1687 C CA . GLY B 1 90 ? -2.395 15.328 18.062 1 96.5 90 GLY B CA 1
ATOM 1688 C C . GLY B 1 90 ? -2.096 15.258 16.578 1 96.5 90 GLY B C 1
ATOM 1689 O O . GLY B 1 90 ? -1.411 16.125 16.031 1 96.5 90 GLY B O 1
ATOM 1690 N N . VAL B 1 91 ? -2.596 14.18 15.961 1 96.88 91 VAL B N 1
ATOM 1691 C CA . VAL B 1 91 ? -2.43 14.008 14.523 1 96.88 91 VAL B CA 1
ATOM 1692 C C . VAL B 1 91 ? -3.09 15.164 13.781 1 96.88 91 VAL B C 1
ATOM 1694 O O . VAL B 1 91 ? -2.469 15.789 12.922 1 96.88 91 VAL B O 1
ATOM 1697 N N . VAL B 1 92 ? -4.25 15.484 14.125 1 96.81 92 VAL B N 1
ATOM 1698 C CA . VAL B 1 92 ? -5 16.562 13.492 1 96.81 92 VAL B CA 1
ATOM 1699 C C . VAL B 1 92 ? -4.254 17.891 13.672 1 96.81 92 VAL B C 1
ATOM 1701 O O . VAL B 1 92 ? -4.074 18.641 12.711 1 96.81 92 VAL B O 1
ATOM 1704 N N . ASP B 1 93 ? -3.752 18.109 14.852 1 96.62 93 ASP B N 1
ATOM 1705 C CA . ASP B 1 93 ? -3.025 19.328 15.164 1 96.62 93 ASP B CA 1
ATOM 1706 C C . ASP B 1 93 ? -1.748 19.438 14.328 1 96.62 93 ASP B C 1
ATOM 1708 O O . ASP B 1 93 ? -1.429 20.5 13.805 1 96.62 93 ASP B O 1
ATOM 1712 N N . THR B 1 94 ? -1.074 18.359 14.258 1 97.12 94 THR B N 1
ATOM 1713 C CA . THR B 1 94 ? 0.18 18.328 13.508 1 97.12 94 THR B CA 1
ATOM 1714 C C . THR B 1 94 ? -0.05 18.688 12.047 1 97.12 94 THR B C 1
ATOM 1716 O O . THR B 1 94 ? 0.65 19.547 11.492 1 97.12 94 THR B O 1
ATOM 1719 N N . PHE B 1 95 ? -1.002 18.031 11.359 1 97.62 95 PHE B N 1
ATOM 1720 C CA . PHE B 1 95 ? -1.278 18.297 9.953 1 97.62 95 PHE B CA 1
ATOM 1721 C C . PHE B 1 95 ? -1.76 19.734 9.758 1 97.62 95 PHE B C 1
ATOM 1723 O O . PHE B 1 95 ? -1.358 20.406 8.805 1 97.62 95 PHE B O 1
ATOM 1730 N N . THR B 1 96 ? -2.559 20.234 10.688 1 96.31 96 THR B N 1
ATOM 1731 C CA . THR B 1 96 ? -3.064 21.594 10.609 1 96.31 96 THR B CA 1
ATOM 1732 C C . THR B 1 96 ? -1.92 22.609 10.719 1 96.31 96 THR B C 1
ATOM 1734 O O . THR B 1 96 ? -1.818 23.516 9.906 1 96.31 96 THR B O 1
ATOM 1737 N N . ARG B 1 97 ? -1.082 22.406 11.625 1 96.94 97 ARG B N 1
ATOM 1738 C CA . ARG B 1 97 ? 0.042 23.312 11.844 1 96.94 97 ARG B CA 1
ATOM 1739 C C . ARG B 1 97 ? 1.001 23.297 10.656 1 96.94 97 ARG B C 1
ATOM 1741 O O . ARG B 1 97 ? 1.61 24.312 10.336 1 96.94 97 ARG B O 1
ATOM 1748 N N . ALA B 1 98 ? 1.106 22.156 10.078 1 97.56 98 ALA B N 1
ATOM 1749 C CA . ALA B 1 98 ? 2.012 21.984 8.938 1 97.56 98 ALA B CA 1
ATOM 1750 C C . ALA B 1 98 ? 1.374 22.5 7.652 1 97.56 98 ALA B C 1
ATOM 1752 O O . ALA B 1 98 ? 2.008 22.5 6.594 1 97.56 98 ALA B O 1
ATOM 1753 N N . GLY B 1 99 ? 0.114 22.828 7.699 1 97.5 99 GLY B N 1
ATOM 1754 C CA . GLY B 1 99 ? -0.591 23.328 6.527 1 97.5 99 GLY B CA 1
ATOM 1755 C C . GLY B 1 99 ? -1.036 22.219 5.59 1 97.5 99 GLY B C 1
ATOM 1756 O O . GLY B 1 99 ? -1.234 22.453 4.395 1 97.5 99 GLY B O 1
ATOM 1757 N N . VAL B 1 100 ? -1.058 21.016 6.027 1 97.62 100 VAL B N 1
ATOM 1758 C CA . VAL B 1 100 ? -1.582 19.906 5.25 1 97.62 100 VAL B CA 1
ATOM 1759 C C . VAL B 1 100 ? -3.09 19.781 5.465 1 97.62 100 VAL B C 1
ATOM 1761 O O . VAL B 1 100 ? -3.545 19.438 6.555 1 97.62 100 VAL B O 1
ATOM 1764 N N . PRO B 1 101 ? -3.826 20.078 4.43 1 96.69 101 PRO B N 1
ATOM 1765 C CA . PRO B 1 101 ? -5.277 20 4.594 1 96.69 101 PRO B CA 1
ATOM 1766 C C . PRO B 1 101 ? -5.758 18.578 4.859 1 96.69 101 PRO B C 1
ATOM 1768 O O . PRO B 1 101 ? -5.227 17.625 4.281 1 96.69 101 PRO B O 1
ATOM 1771 N N . LEU B 1 102 ? -6.77 18.453 5.762 1 97.12 102 LEU B N 1
ATOM 1772 C CA . LEU B 1 102 ? -7.449 17.188 5.934 1 97.12 102 LEU B CA 1
ATOM 1773 C C . LEU B 1 102 ? -8.406 16.922 4.777 1 97.12 102 LEU B C 1
ATOM 1775 O O . LEU B 1 102 ? -9.18 17.797 4.391 1 97.12 102 LEU B O 1
ATOM 1779 N N . GLU B 1 103 ? -8.289 15.797 4.18 1 96.81 103 GLU B N 1
ATOM 1780 C CA . GLU B 1 103 ? -9.18 15.406 3.096 1 96.81 103 GLU B CA 1
ATOM 1781 C C . GLU B 1 103 ? -10.531 14.93 3.637 1 96.81 103 GLU B C 1
ATOM 1783 O O . GLU B 1 103 ? -11.57 15.172 3.025 1 96.81 103 GLU B O 1
ATOM 1788 N N . ASN B 1 104 ? -10.43 14.164 4.641 1 95 104 ASN B N 1
ATOM 1789 C CA . ASN B 1 104 ? -11.586 13.547 5.281 1 95 104 ASN B CA 1
ATOM 1790 C C . ASN B 1 104 ? -11.25 13.039 6.68 1 95 104 ASN B C 1
ATOM 1792 O O 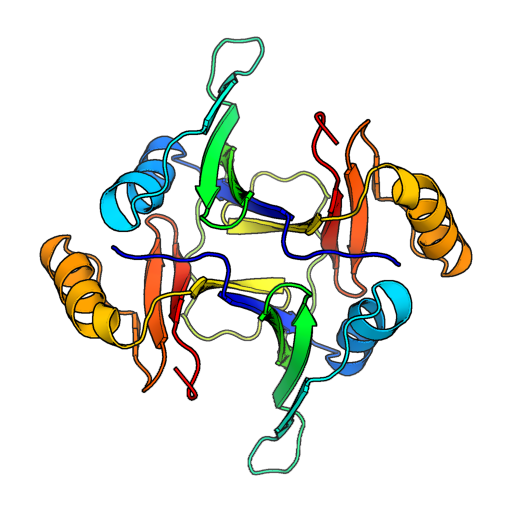. ASN B 1 104 ? -10.07 12.906 7.031 1 95 104 ASN B O 1
ATOM 1796 N N . GLU B 1 105 ? -12.312 12.875 7.465 1 96.19 105 GLU B N 1
ATOM 1797 C CA . GLU B 1 105 ? -12.164 12.312 8.805 1 96.19 105 GLU B CA 1
ATOM 1798 C C . GLU B 1 105 ? -13.336 11.398 9.148 1 96.19 105 GLU B C 1
ATOM 1800 O O . GLU B 1 105 ? -14.484 11.703 8.82 1 96.19 105 GLU B O 1
ATOM 1805 N N . THR B 1 106 ? -13 10.312 9.703 1 95.56 106 THR B N 1
ATOM 1806 C CA . THR B 1 106 ? -14 9.453 10.328 1 95.56 106 THR B CA 1
ATOM 1807 C C . THR B 1 106 ? -13.734 9.32 11.82 1 95.56 106 THR B C 1
ATOM 1809 O O . THR B 1 106 ? -12.844 9.977 12.367 1 95.56 106 THR B O 1
ATOM 1812 N N . ARG B 1 107 ? -14.523 8.469 12.477 1 94.62 107 ARG B N 1
ATOM 1813 C CA . ARG B 1 107 ? -14.336 8.203 13.898 1 94.62 107 ARG B CA 1
ATOM 1814 C C . ARG B 1 107 ? -12.984 7.539 14.156 1 94.62 107 ARG B C 1
ATOM 1816 O O . ARG B 1 107 ? -12.406 7.695 15.234 1 94.62 107 ARG B O 1
ATOM 1823 N N . TRP B 1 108 ? -12.461 6.973 13.094 1 96.94 108 TRP B N 1
ATOM 1824 C CA . TRP B 1 108 ? -11.305 6.121 13.359 1 96.94 108 TRP B CA 1
ATOM 1825 C C . TRP B 1 108 ? -10.109 6.551 12.523 1 96.94 108 TRP B C 1
ATOM 1827 O O . TRP B 1 108 ? -8.977 6.137 12.789 1 96.94 108 TRP B O 1
ATOM 1837 N N . SER B 1 109 ? -10.352 7.398 11.492 1 98 109 SER B N 1
ATOM 1838 C CA . SER B 1 109 ? -9.281 7.688 10.539 1 98 109 SER B CA 1
ATOM 1839 C C . SER B 1 109 ? -9.227 9.172 10.203 1 98 109 SER B C 1
ATOM 1841 O O . SER B 1 109 ? -10.266 9.828 10.07 1 98 109 SER B O 1
ATOM 1843 N N . VAL B 1 110 ? -8.07 9.703 10.125 1 98.31 110 VAL B N 1
ATOM 1844 C CA . VAL B 1 110 ? -7.785 11.016 9.562 1 98.31 110 VAL B CA 1
ATOM 1845 C C . VAL B 1 110 ? -7.117 10.859 8.195 1 98.31 110 VAL B C 1
ATOM 1847 O O . VAL B 1 110 ? -6.105 10.164 8.07 1 98.31 110 VAL B O 1
ATOM 1850 N N . TYR B 1 111 ? -7.699 11.5 7.184 1 98.5 111 TYR B N 1
ATOM 1851 C CA . TYR B 1 111 ? -7.215 11.32 5.82 1 98.5 111 TYR B CA 1
ATOM 1852 C C . TYR B 1 111 ? -6.555 12.594 5.309 1 98.5 111 TYR B C 1
ATOM 1854 O O . TYR B 1 111 ? -7.105 13.688 5.449 1 98.5 111 TYR B O 1
ATOM 1862 N N . VAL B 1 112 ? -5.418 12.453 4.699 1 98.38 112 VAL B N 1
ATOM 1863 C CA . VAL B 1 112 ? -4.699 13.555 4.066 1 98.38 112 VAL B CA 1
ATOM 1864 C C . VAL B 1 112 ? -4.094 13.094 2.746 1 98.38 112 VAL B C 1
ATOM 1866 O O . VAL B 1 112 ? -4.266 11.938 2.352 1 98.38 112 VAL B O 1
ATOM 1869 N N . ARG B 1 113 ? -3.426 14.016 2.045 1 98.12 113 ARG B N 1
ATOM 1870 C CA . ARG B 1 113 ? -2.609 13.719 0.871 1 98.12 113 ARG B CA 1
ATOM 1871 C C . ARG B 1 113 ? -1.139 14.016 1.138 1 98.12 113 ARG B C 1
ATOM 1873 O O . ARG B 1 113 ? -0.807 15.023 1.762 1 98.12 113 ARG B O 1
ATOM 1880 N N . ASP B 1 114 ? -0.303 13.133 0.696 1 98 114 ASP B N 1
ATOM 1881 C CA . ASP B 1 114 ? 1.102 13.531 0.712 1 98 114 ASP B CA 1
ATOM 1882 C C . ASP B 1 114 ? 1.396 14.555 -0.381 1 98 114 ASP B C 1
ATOM 1884 O O . ASP B 1 114 ? 0.5 14.938 -1.135 1 98 114 ASP B O 1
ATOM 1888 N N . PRO B 1 115 ? 2.568 15.086 -0.539 1 97.5 115 PRO B N 1
ATOM 1889 C CA . PRO B 1 115 ? 2.836 16.234 -1.396 1 97.5 115 PRO B CA 1
ATOM 1890 C C . PRO B 1 115 ? 2.521 15.969 -2.865 1 97.5 115 PRO B C 1
ATOM 1892 O O . PRO B 1 115 ? 2.391 16.906 -3.656 1 97.5 115 PRO B O 1
ATOM 1895 N N . GLU B 1 116 ? 2.469 14.695 -3.273 1 98.06 116 GLU B N 1
ATOM 1896 C CA . GLU B 1 116 ? 2.191 14.414 -4.68 1 98.06 116 GLU B CA 1
ATOM 1897 C C . GLU B 1 116 ? 0.833 13.742 -4.852 1 98.06 116 GLU B C 1
ATOM 1899 O O . GLU B 1 116 ? 0.56 13.141 -5.895 1 98.06 116 GLU B O 1
ATOM 1904 N N . GLY B 1 117 ? 0.053 13.75 -3.785 1 97.44 117 GLY B N 1
ATOM 1905 C CA . GLY B 1 117 ? -1.354 13.43 -3.957 1 97.44 117 GLY B CA 1
ATOM 1906 C C . GLY B 1 117 ? -1.708 12.031 -3.492 1 97.44 117 GLY B C 1
ATOM 1907 O O . GLY B 1 117 ? -2.867 11.617 -3.574 1 97.44 117 GLY B O 1
ATOM 1908 N N . ASN B 1 118 ? -0.771 11.258 -3.057 1 98.06 118 ASN B N 1
ATOM 1909 C CA . ASN B 1 118 ? -1.1 9.945 -2.52 1 98.06 118 ASN B CA 1
ATOM 1910 C C . ASN B 1 118 ? -1.997 10.047 -1.291 1 98.06 118 ASN B C 1
ATOM 1912 O O . ASN B 1 118 ? -1.789 10.906 -0.436 1 98.06 118 ASN B O 1
ATOM 1916 N N . ARG B 1 119 ? -2.939 9.156 -1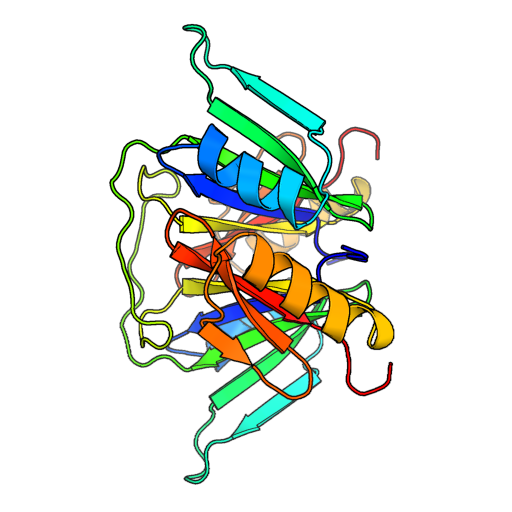.228 1 98.44 119 ARG B N 1
ATOM 1917 C CA . ARG B 1 119 ? -3.861 9.133 -0.096 1 98.44 119 ARG B CA 1
ATOM 1918 C C . ARG B 1 119 ? -3.232 8.43 1.104 1 98.44 119 ARG B C 1
ATOM 1920 O O . ARG B 1 119 ? -2.824 7.273 1.011 1 98.44 119 ARG B O 1
ATOM 1927 N N . VAL B 1 120 ? -3.217 9.148 2.16 1 98.75 120 VAL B N 1
ATOM 1928 C CA . VAL B 1 120 ? -2.633 8.656 3.404 1 98.75 120 VAL B CA 1
ATOM 1929 C C . VAL B 1 120 ? -3.652 8.773 4.535 1 98.75 120 VAL B C 1
ATOM 1931 O O . VAL B 1 120 ? -4.383 9.766 4.625 1 98.75 120 VAL B O 1
ATOM 1934 N N . ALA B 1 121 ? -3.615 7.773 5.402 1 98.81 121 ALA B N 1
ATOM 1935 C CA . ALA B 1 121 ? -4.504 7.84 6.559 1 98.81 121 ALA B CA 1
ATOM 1936 C C . ALA B 1 121 ? -3.764 7.477 7.844 1 98.81 121 ALA B C 1
ATOM 1938 O O . ALA B 1 121 ? -2.824 6.68 7.82 1 98.81 121 ALA B O 1
ATOM 1939 N N . LEU B 1 122 ? -4.086 8.078 8.852 1 98.69 122 LEU B N 1
ATOM 1940 C CA . LEU B 1 122 ? -3.77 7.668 10.211 1 98.69 122 LEU B CA 1
ATOM 1941 C C . LEU B 1 122 ? -5.008 7.117 10.914 1 98.69 122 LEU B C 1
ATOM 1943 O O . LEU B 1 122 ? -6.008 7.824 11.062 1 98.69 122 LEU B O 1
ATOM 1947 N N . SER B 1 123 ? -4.898 5.879 11.289 1 98.5 123 SER B N 1
ATOM 1948 C CA . SER B 1 123 ? -6.098 5.172 11.727 1 98.5 123 SER B CA 1
ATOM 1949 C C . SER B 1 123 ? -5.852 4.41 13.023 1 98.5 123 SER B C 1
ATOM 1951 O O . SER B 1 123 ? -4.727 3.98 13.289 1 98.5 123 SER B O 1
ATOM 1953 N N . HIS B 1 124 ? -6.844 4.297 13.828 1 97.62 124 HIS B N 1
ATOM 1954 C CA . HIS B 1 124 ? -6.852 3.371 14.953 1 97.62 124 HIS B CA 1
ATOM 1955 C C . HIS B 1 124 ? -8.039 2.422 14.875 1 97.62 124 HIS B C 1
ATOM 1957 O O . HIS B 1 124 ? -9.031 2.709 14.195 1 97.62 124 HIS B O 1
ATOM 1963 N N . HIS B 1 125 ? -7.875 1.267 15.477 1 93.38 125 HIS B N 1
ATOM 1964 C CA . HIS B 1 125 ? -8.977 0.311 15.508 1 93.38 125 HIS B CA 1
ATOM 1965 C C . HIS B 1 125 ? -10.055 0.742 16.484 1 93.38 125 HIS B C 1
ATOM 1967 O O . HIS B 1 125 ? -9.766 1.406 17.484 1 93.38 125 HIS B O 1
ATOM 1973 N N . PRO B 1 126 ? -11.297 0.293 16.172 1 89.5 126 PRO B N 1
ATOM 1974 C CA . PRO B 1 126 ? -12.398 0.649 17.078 1 89.5 126 PRO B CA 1
ATOM 1975 C C . PRO B 1 126 ? -12.18 0.145 18.5 1 89.5 126 PRO B C 1
ATOM 1977 O O . PRO B 1 126 ? -12.609 0.788 19.453 1 89.5 126 PRO B O 1
ATOM 1980 N N . GLU B 1 127 ? -11.484 -0.915 18.609 1 85.81 127 GLU B N 1
ATOM 1981 C CA . GLU B 1 127 ? -11.352 -1.573 19.906 1 85.81 127 GLU B CA 1
ATOM 1982 C C . GLU B 1 127 ? -10.211 -0.966 20.719 1 85.81 127 GLU B C 1
ATOM 1984 O O . GLU B 1 127 ? -10.023 -1.308 21.891 1 85.81 127 GLU B O 1
ATOM 1989 N N . ASP B 1 128 ? -9.484 -0.083 20.141 1 82.25 128 ASP B N 1
ATOM 1990 C CA . ASP B 1 128 ? -8.367 0.522 20.859 1 82.25 128 ASP B CA 1
ATOM 1991 C C . ASP B 1 128 ? -8.859 1.392 22.016 1 82.25 128 ASP B C 1
ATOM 1993 O O . ASP B 1 128 ? -9.828 2.135 21.859 1 82.25 128 ASP B O 1
#

Radius of gyration: 17.58 Å; Cα contacts (8 Å, |Δi|>4): 619; chains: 2; bounding box: 54×47×40 Å

Organism: Myxococcus xanthus (strain DK1622) (NCBI:txid246197)

InterPro domains:
  IPR004360 Glyoxalase/fosfomycin resistance/dioxygenase domain [PF00903] (5-121)
  IPR029068 Glyoxalase/Bleomycin resistance protein/Dihydroxybiphenyl dioxygenase [G3DSA:3.10.180.10] (1-127)
  IPR029068 Glyoxalase/Bleomycin resistance protein/Dihydroxybiphenyl dioxygenase [SSF54593] (1-127)
  IPR037523 Vicinal oxygen chelate (VOC), core domain [PS51819] (5-128)
  IPR050383 Glyoxalase I/Fosfomycin Resistance Protein Families [PTHR21366] (2-123)

Foldseek 3Di:
DPDDDDAEEEAEDQCLVQLCCCCCVLVVFAWDDWDADPVGHTAWIWTDDPPNHIYTYGYDNDAQDADQLDDDDDDDREEEHEDPLVCVVVSVVSCVVVVFDFNDDDSFWTWTAGPRGGIYIYGYDPVD/DPDDDDAEEEAEDQCLVQLCCCCCVLVVFAWDDWDADPVGHTAWIWTDDPPNHIYTYGYDNDAQDADQLDDDDDDDAEEEHEDDLVCVVVSVVSCVVVVFDFNDDDSFWTWTAGPRGGIYIYGYDPVD

Sequence (256 aa):
MDVQGFHHVAIQARDIERVTGFYRDLLGFPELTRHLRPDGSLRSIWVGVPGGGFLAIEAAGGEPVSTPFRHEAPGLLLLAFRIPKAARAGVVDTFTRAGVPLENETRWSVYVRDPEGNRVALSHHPEDMDVQGFHHVAIQARDIERVTGFYRDLLGFPELTRHLRPDGSLRSIWVGVPGGGFLAIEAAGGEPVSTPFRHEAPGLLLLAFRIPKAARAGVVDTFTRAGVPLENETRWSVYVRDPEGNRVALSHHPED

Nearest PDB structures (foldseek):
  1npb-assembly2_D  TM=8.241E-01  e=5.038E-10  Serratia marcescens
  5vb0-assembly6_H  TM=8.672E-01  e=5.096E-09  Escherichia coli
  3e5d-assembly1_A-2  TM=8.444E-01  e=5.496E-08  Listeria monocytogenes serotype 4b str. F2365
  2rk0-assembly1_A  TM=7.998E-01  e=8.620E-08  Parafrankia sp. EAN1pec
  2rk0-assembly1_B  TM=7.974E-01  e=5.213E-07  Parafrankia sp. EAN1pec

Secondary structure (DSSP, 8-state):
----EEEEEEEEESSHHHHHHIIIIIS-PPEEEEEE-TTS-EEEEEEEETTTEEEEEEE--SPP----SS----EEEEEEEE--GGGHHHHHHHHHHTT----EE-SSEEEEE-TT--EEEEE--TT-/----EEEEEEEEESSHHHHHHIIIIIS-PPEEEEEE-TTS-EEEEEEEETTTEEEEEEE--SPP----SS----EEEEEEEE--GGGHHHHHHHHHHTT--EEEE-SSEEEEE-TT--EEEEE--TT-

pLDDT: mean 96.9, std 2.63, range [82.06, 98.88]